Protein AF-0000000072075486 (afdb_homodimer)

pLDDT: mean 97.53, std 2.1, range [82.5, 98.88]

Structure (mmCIF, N/CA/C/O backbone):
data_AF-0000000072075486-model_v1
#
loop_
_entity.id
_entity.type
_entity.pdbx_description
1 polymer 'Proteic killer suppression protein'
#
loop_
_atom_site.group_PDB
_atom_site.id
_atom_site.type_symbol
_atom_site.label_atom_id
_atom_site.label_alt_id
_atom_site.label_comp_id
_atom_site.label_asym_id
_atom_site.label_entity_id
_atom_site.label_seq_id
_atom_site.pdbx_PDB_ins_code
_atom_site.Cartn_x
_atom_site.Cartn_y
_atom_site.Cartn_z
_atom_site.occupancy
_atom_site.B_iso_or_equiv
_atom_site.auth_seq_id
_atom_site.auth_comp_id
_atom_site.auth_asym_id
_atom_site.auth_atom_id
_atom_site.pdbx_PDB_model_num
ATOM 1 N N . MET A 1 1 ? 9.867 3.541 1.133 1 95.88 1 MET A N 1
ATOM 2 C CA . MET A 1 1 ? 8.664 3.406 0.318 1 95.88 1 MET A CA 1
ATOM 3 C C . MET A 1 1 ? 7.43 3.232 1.195 1 95.88 1 MET A C 1
ATOM 5 O O . MET A 1 1 ? 7.539 2.83 2.355 1 95.88 1 MET A O 1
ATOM 9 N N . ILE A 1 2 ? 6.328 3.715 0.693 1 98.06 2 ILE A N 1
ATOM 10 C CA . ILE A 1 2 ? 5.07 3.477 1.391 1 98.06 2 ILE A CA 1
ATOM 11 C C . ILE A 1 2 ? 4.574 2.061 1.096 1 98.06 2 ILE A C 1
ATOM 13 O O . ILE A 1 2 ? 4.34 1.708 -0.062 1 98.06 2 ILE A O 1
ATOM 17 N N . MET A 1 3 ? 4.355 1.342 2.176 1 97.88 3 MET A N 1
ATOM 18 C CA . MET A 1 3 ? 4.07 -0.076 1.975 1 97.88 3 MET A CA 1
ATOM 19 C C . MET A 1 3 ? 2.613 -0.39 2.305 1 97.88 3 MET A C 1
ATOM 21 O O . MET A 1 3 ? 2.098 -1.441 1.922 1 97.88 3 MET A O 1
ATOM 25 N N . SER A 1 4 ? 1.961 0.504 3.066 1 98.5 4 SER A N 1
ATOM 26 C CA . SER A 1 4 ? 0.562 0.241 3.389 1 98.5 4 SER A CA 1
ATOM 27 C C . SER A 1 4 ? -0.176 1.529 3.74 1 98.5 4 SER A C 1
ATOM 29 O O . SER A 1 4 ? 0.437 2.5 4.184 1 98.5 4 SER A O 1
ATOM 31 N N . PHE A 1 5 ? -1.486 1.439 3.484 1 98.56 5 PHE A N 1
ATOM 32 C CA . PHE A 1 5 ? -2.367 2.572 3.748 1 98.56 5 PHE A CA 1
ATOM 33 C C . PHE A 1 5 ? -3.498 2.172 4.688 1 98.56 5 PHE A C 1
ATOM 35 O O . PHE A 1 5 ? -4.035 1.065 4.586 1 98.56 5 PHE A O 1
ATOM 42 N N . ARG A 1 6 ? -3.771 3.057 5.559 1 97.94 6 ARG A N 1
ATOM 43 C CA . ARG A 1 6 ? -5.012 2.957 6.324 1 97.94 6 ARG A CA 1
ATOM 44 C C . ARG A 1 6 ? -6.125 3.768 5.668 1 97.94 6 ARG A C 1
ATOM 46 O O . ARG A 1 6 ? -7.281 3.35 5.66 1 97.94 6 ARG A O 1
ATOM 53 N N . HIS A 1 7 ? -5.809 4.891 5.117 1 98.25 7 HIS A N 1
ATOM 54 C CA . HIS A 1 7 ? -6.762 5.816 4.523 1 98.25 7 HIS A CA 1
ATOM 55 C C . HIS A 1 7 ? -6.91 5.574 3.027 1 98.25 7 HIS A C 1
ATOM 57 O O . HIS A 1 7 ? -5.996 5.859 2.254 1 98.25 7 HIS A O 1
ATOM 63 N N . LYS A 1 8 ? -8.109 5.188 2.582 1 96.62 8 LYS A N 1
ATOM 64 C CA . LYS A 1 8 ? -8.352 4.785 1.199 1 96.62 8 LYS A CA 1
ATOM 65 C C . LYS A 1 8 ? -8.195 5.969 0.248 1 96.62 8 LYS A C 1
ATOM 67 O O . LYS A 1 8 ? -7.645 5.82 -0.847 1 96.62 8 LYS A O 1
ATOM 72 N N . GLY A 1 9 ? -8.688 7.09 0.65 1 97.12 9 GLY A N 1
ATOM 73 C CA . GLY A 1 9 ? -8.547 8.273 -0.182 1 97.12 9 GLY A CA 1
ATOM 74 C C . GLY A 1 9 ? -7.098 8.648 -0.445 1 97.12 9 GLY A C 1
ATOM 75 O O . GLY A 1 9 ? -6.75 9.055 -1.555 1 97.12 9 GLY A O 1
ATOM 76 N N . LEU A 1 10 ? -6.305 8.477 0.523 1 98.06 10 LEU A N 1
ATOM 77 C CA . LEU A 1 10 ? -4.883 8.773 0.394 1 98.06 10 LEU A CA 1
ATOM 78 C C . LEU A 1 10 ? -4.211 7.793 -0.562 1 98.06 10 LEU A C 1
ATOM 80 O O . LEU A 1 10 ? -3.379 8.188 -1.381 1 98.06 10 LEU A O 1
ATOM 84 N N . ARG A 1 11 ? -4.566 6.594 -0.422 1 97 11 ARG A N 1
ATOM 85 C CA . ARG A 1 11 ? -4.066 5.566 -1.33 1 97 11 ARG A CA 1
ATOM 86 C C . ARG A 1 11 ? -4.395 5.906 -2.779 1 97 11 ARG A C 1
ATOM 88 O O . ARG A 1 11 ? -3.521 5.863 -3.646 1 97 11 ARG A O 1
ATOM 95 N N . ASN A 1 12 ? -5.656 6.262 -3.047 1 96.88 12 ASN A N 1
ATOM 96 C CA . ASN A 1 12 ? -6.094 6.574 -4.406 1 96.88 12 ASN A CA 1
ATOM 97 C C . ASN A 1 12 ? -5.367 7.797 -4.961 1 96.88 12 ASN A C 1
ATOM 99 O O . ASN A 1 12 ? -5.039 7.84 -6.148 1 96.88 12 ASN A O 1
ATOM 103 N N . LEU A 1 13 ? -5.156 8.703 -4.125 1 97.94 13 LEU A N 1
ATOM 104 C CA . LEU A 1 13 ? -4.406 9.875 -4.547 1 97.94 13 LEU A CA 1
ATOM 105 C C . LEU A 1 13 ? -2.986 9.5 -4.953 1 97.94 13 LEU A C 1
ATOM 107 O O . LEU A 1 13 ? -2.512 9.906 -6.016 1 97.94 13 LEU A O 1
ATOM 111 N N . PHE A 1 14 ? -2.389 8.719 -4.117 1 96.12 14 PHE A N 1
ATOM 112 C CA . PHE A 1 14 ? -0.986 8.375 -4.316 1 96.12 14 PHE A CA 1
ATOM 113 C C . PHE A 1 14 ? -0.811 7.512 -5.559 1 96.12 14 PHE A C 1
ATOM 115 O O . PHE A 1 14 ? 0.07 7.77 -6.383 1 96.12 14 PHE A O 1
ATOM 122 N N . PHE A 1 15 ? -1.719 6.559 -5.785 1 91.88 15 PHE A N 1
ATOM 123 C CA . PHE A 1 15 ? -1.523 5.566 -6.832 1 91.88 15 PHE A CA 1
ATOM 124 C C . PHE A 1 15 ? -2.17 6.02 -8.133 1 91.88 15 PHE A C 1
ATOM 126 O O . PHE A 1 15 ? -1.625 5.789 -9.219 1 91.88 15 PHE A O 1
ATOM 133 N N . PHE A 1 16 ? -3.268 6.777 -7.988 1 92.69 16 PHE A N 1
ATOM 134 C CA . PHE A 1 16 ? -4.055 6.988 -9.195 1 92.69 16 PHE A CA 1
ATOM 135 C C . PHE A 1 16 ? -4.305 8.477 -9.422 1 92.69 16 PHE A C 1
ATOM 137 O O . PHE A 1 16 ? -4.988 8.852 -10.375 1 92.69 16 PHE A O 1
ATOM 144 N N . ASP A 1 17 ? -3.828 9.32 -8.531 1 95.88 17 ASP A N 1
ATOM 145 C CA . ASP A 1 17 ? -4.023 10.766 -8.586 1 95.88 17 ASP A CA 1
ATOM 146 C C . ASP A 1 17 ? -5.508 11.117 -8.539 1 95.88 17 ASP A C 1
ATOM 148 O O . ASP A 1 17 ? -5.941 12.078 -9.18 1 95.88 17 ASP A O 1
ATOM 152 N N . GLU A 1 18 ? -6.184 10.266 -7.914 1 96.94 18 GLU A N 1
ATOM 153 C CA . GLU A 1 18 ? -7.598 10.539 -7.676 1 96.94 18 GLU A CA 1
ATOM 154 C C . GLU A 1 18 ? -7.801 11.305 -6.371 1 96.94 18 GLU A C 1
ATOM 156 O O . GLU A 1 18 ? -7.301 10.898 -5.324 1 96.94 18 GLU A O 1
ATOM 161 N N . THR A 1 19 ? -8.617 12.336 -6.379 1 97.5 19 THR A N 1
ATOM 162 C CA . THR A 1 19 ? -8.625 13.266 -5.25 1 97.5 19 THR A CA 1
ATOM 163 C C . THR A 1 19 ? -9.859 13.039 -4.375 1 97.5 19 THR A C 1
ATOM 165 O O . THR A 1 19 ? -10.016 13.695 -3.346 1 97.5 19 THR A O 1
ATOM 168 N N . ALA A 1 20 ? -10.609 12.062 -4.828 1 95.06 20 ALA A N 1
ATOM 169 C CA . ALA A 1 20 ? -11.789 11.773 -4.016 1 95.06 20 ALA A CA 1
ATOM 170 C C . ALA A 1 20 ? -11.391 11.266 -2.633 1 95.06 20 ALA A C 1
ATOM 172 O O . ALA A 1 20 ? -10.469 10.453 -2.502 1 95.06 20 ALA A O 1
ATOM 173 N N . GLY A 1 21 ? -11.875 11.797 -1.536 1 96.81 21 GLY A N 1
ATOM 174 C CA . GLY A 1 21 ? -11.656 11.305 -0.186 1 96.81 21 GLY A CA 1
ATOM 175 C C . GLY A 1 21 ? -10.711 12.18 0.617 1 96.81 21 GLY A C 1
ATOM 176 O O . GLY A 1 21 ? -10.508 11.953 1.812 1 96.81 21 GLY A O 1
ATOM 177 N N . VAL A 1 22 ? -10.07 13.047 -0.094 1 98.06 22 VAL A N 1
ATOM 178 C CA . VAL A 1 22 ? -9.227 14 0.615 1 98.06 22 VAL A CA 1
ATOM 179 C C . VAL A 1 22 ? -9.75 15.422 0.396 1 98.06 22 VAL A C 1
ATOM 181 O O . VAL A 1 22 ? -10.5 15.672 -0.554 1 98.06 22 VAL A O 1
ATOM 184 N N . LEU A 1 23 ? -9.367 16.266 1.312 1 97.81 23 LEU A N 1
ATOM 185 C CA . LEU A 1 23 ? -9.797 17.641 1.154 1 97.81 23 LEU A CA 1
ATOM 186 C C . LEU A 1 23 ? -9.109 18.297 -0.045 1 97.81 23 LEU A C 1
ATOM 188 O O . LEU A 1 23 ? -7.887 18.234 -0.175 1 97.81 23 LEU A O 1
ATOM 192 N N . PRO A 1 24 ? -9.969 18.906 -0.918 1 97.94 24 PRO A N 1
ATOM 193 C CA . PRO A 1 24 ? -9.406 19.5 -2.139 1 97.94 24 PRO A CA 1
ATOM 194 C C . PRO A 1 24 ? -8.273 20.484 -1.853 1 97.94 24 PRO A C 1
ATOM 196 O O . PRO A 1 24 ? -7.277 20.5 -2.582 1 97.94 24 PRO A O 1
ATOM 199 N N . SER A 1 25 ? -8.406 21.188 -0.819 1 98.25 25 SER A N 1
ATOM 200 C CA . SER A 1 25 ? -7.418 22.219 -0.495 1 98.25 25 SER A CA 1
ATOM 201 C C . SER A 1 25 ? -6.102 21.578 -0.048 1 98.25 25 SER A C 1
ATOM 203 O O . SER A 1 25 ? -5.074 22.266 0.017 1 98.25 25 SER A O 1
ATOM 205 N N . HIS A 1 26 ? -6.133 20.297 0.226 1 98.62 26 HIS A N 1
ATOM 206 C CA . HIS A 1 26 ? -4.941 19.641 0.735 1 98.62 26 HIS A CA 1
ATOM 207 C C . HIS A 1 26 ? -4.211 18.891 -0.375 1 98.62 26 HIS A C 1
ATOM 209 O O . HIS A 1 26 ? -3.082 18.438 -0.184 1 98.62 26 HIS A O 1
ATOM 215 N N . VAL A 1 27 ? -4.762 18.766 -1.527 1 98.56 27 VAL A N 1
ATOM 216 C CA . VAL A 1 27 ? -4.324 17.828 -2.557 1 98.56 27 VAL A CA 1
ATOM 217 C C . VAL A 1 27 ? -2.867 18.094 -2.92 1 98.56 27 VAL A C 1
ATOM 219 O O . VAL A 1 27 ? -2.037 17.188 -2.91 1 98.56 27 VAL A O 1
ATOM 222 N N . LYS A 1 28 ? -2.559 19.344 -3.223 1 98.25 28 LYS A N 1
ATOM 223 C CA . LYS A 1 28 ? -1.2 19.688 -3.631 1 98.25 28 LYS A CA 1
ATOM 224 C C . LYS A 1 28 ? -0.193 19.344 -2.535 1 98.25 28 LYS A C 1
ATOM 226 O O . LYS A 1 28 ? 0.853 18.75 -2.809 1 98.25 28 LYS A O 1
ATOM 231 N N . ARG A 1 29 ? -0.512 19.703 -1.362 1 98.44 29 ARG A N 1
ATOM 232 C CA . ARG A 1 29 ? 0.38 19.453 -0.234 1 98.44 29 ARG A CA 1
ATOM 233 C C . ARG A 1 29 ? 0.5 17.969 0.056 1 98.44 29 ARG A C 1
ATOM 235 O O . ARG A 1 29 ? 1.586 17.469 0.366 1 98.44 29 ARG A O 1
ATOM 242 N N . LEU A 1 30 ? -0.569 17.266 -0.047 1 98.69 30 LEU A N 1
ATOM 243 C CA . LEU A 1 30 ? -0.552 15.828 0.169 1 98.69 30 LEU A CA 1
ATOM 244 C C . LEU A 1 30 ? 0.317 15.133 -0.872 1 98.69 30 LEU A C 1
ATOM 246 O O . LEU A 1 30 ? 1.095 14.234 -0.538 1 98.69 30 LEU A O 1
ATOM 250 N N . ARG A 1 31 ? 0.19 15.562 -2.076 1 98.31 31 ARG A N 1
ATOM 251 C CA . ARG A 1 31 ? 1.012 14.977 -3.129 1 98.31 31 ARG A CA 1
ATOM 252 C C . ARG A 1 31 ? 2.496 15.141 -2.824 1 98.31 31 ARG A C 1
ATOM 254 O O . ARG A 1 31 ? 3.275 14.195 -2.961 1 98.31 31 ARG A O 1
ATOM 261 N N . ASN A 1 32 ? 2.826 16.312 -2.424 1 98.12 32 ASN A N 1
ATOM 262 C CA . ASN A 1 32 ? 4.219 16.609 -2.094 1 98.12 32 ASN A CA 1
ATOM 263 C C . ASN A 1 32 ? 4.703 15.758 -0.923 1 98.12 32 ASN A C 1
ATOM 265 O O . ASN A 1 32 ? 5.77 15.141 -0.997 1 98.12 32 ASN A O 1
ATOM 269 N N . ARG A 1 33 ? 3.936 15.711 0.077 1 98.44 33 ARG A N 1
ATOM 270 C CA . ARG A 1 33 ? 4.332 14.977 1.274 1 98.44 33 ARG A CA 1
ATOM 271 C C . ARG A 1 33 ? 4.414 13.477 0.998 1 98.44 33 ARG A C 1
ATOM 273 O O . ARG A 1 33 ? 5.293 12.797 1.523 1 98.44 33 ARG A O 1
ATOM 280 N N . LEU A 1 34 ? 3.51 13.008 0.221 1 98.44 34 LEU A N 1
ATOM 281 C CA . LEU A 1 34 ? 3.535 11.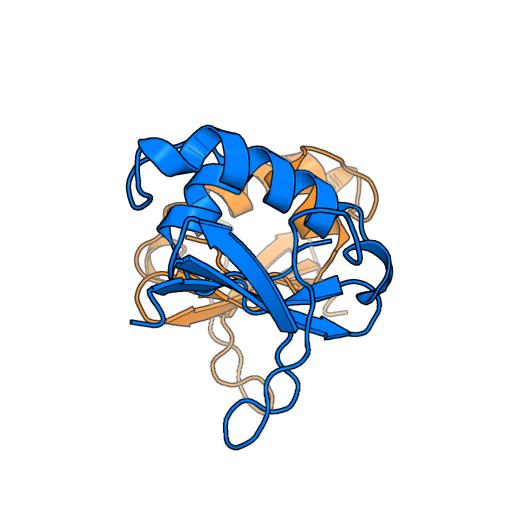594 -0.133 1 98.44 34 LEU A CA 1
ATOM 282 C C . LEU A 1 34 ? 4.793 11.258 -0.93 1 98.44 34 LEU A C 1
ATOM 284 O O . LEU A 1 34 ? 5.395 10.203 -0.728 1 98.44 34 LEU A O 1
ATOM 288 N N . THR A 1 35 ? 5.18 12.164 -1.808 1 97.81 35 THR A N 1
ATOM 289 C CA . THR A 1 35 ? 6.387 11.969 -2.607 1 97.81 35 THR A CA 1
ATOM 290 C C . THR A 1 35 ? 7.625 11.938 -1.719 1 97.81 35 THR A C 1
ATOM 292 O O . THR A 1 35 ? 8.477 11.055 -1.859 1 97.81 35 THR A O 1
ATOM 295 N N . VAL A 1 36 ? 7.73 12.859 -0.806 1 98.31 36 VAL A N 1
ATOM 296 C CA . VAL A 1 36 ? 8.859 12.93 0.113 1 98.31 36 VAL A CA 1
ATOM 297 C C . VAL A 1 36 ? 8.883 11.688 1.005 1 98.31 36 VAL A C 1
ATOM 299 O O . VAL A 1 36 ? 9.93 11.062 1.178 1 98.31 36 VAL A O 1
ATOM 302 N N . LEU A 1 37 ? 7.742 11.352 1.536 1 98.56 37 LEU A N 1
ATOM 303 C CA . LEU A 1 37 ? 7.629 10.195 2.412 1 98.56 37 LEU A CA 1
ATOM 304 C C . LEU A 1 37 ? 8.062 8.922 1.689 1 98.56 37 LEU A C 1
ATOM 306 O O . LEU A 1 37 ? 8.773 8.086 2.258 1 98.56 37 LEU A O 1
ATOM 310 N N . ASP A 1 38 ? 7.66 8.805 0.479 1 97.94 38 ASP A N 1
ATOM 311 C CA . ASP A 1 38 ? 7.953 7.59 -0.27 1 97.94 38 ASP A CA 1
ATOM 312 C C . ASP A 1 38 ? 9.445 7.477 -0.576 1 97.94 38 ASP A C 1
ATOM 314 O O . ASP A 1 38 ? 9.969 6.375 -0.767 1 97.94 38 ASP A O 1
ATOM 318 N N . SER A 1 39 ? 10.109 8.594 -0.603 1 97.25 39 SER A N 1
ATOM 319 C CA . SER A 1 39 ? 11.539 8.609 -0.912 1 97.25 39 SER A CA 1
ATOM 320 C C . SER A 1 39 ? 12.375 8.492 0.355 1 97.25 39 SER A C 1
ATOM 322 O O . SER A 1 39 ? 13.586 8.242 0.286 1 97.25 39 SER A O 1
ATOM 324 N N . ALA A 1 40 ? 11.812 8.641 1.503 1 98.12 40 ALA A N 1
ATOM 325 C CA . ALA A 1 40 ? 12.539 8.641 2.77 1 98.12 40 ALA A CA 1
ATOM 326 C C . ALA A 1 40 ? 13.078 7.25 3.09 1 98.12 40 ALA A C 1
ATOM 328 O O . ALA A 1 40 ? 12.43 6.242 2.812 1 98.12 40 ALA A O 1
ATOM 329 N N . THR A 1 41 ? 14.242 7.234 3.719 1 97.56 41 THR A N 1
ATOM 330 C CA . THR A 1 41 ? 14.852 5.973 4.121 1 97.56 41 THR A CA 1
ATOM 331 C C . THR A 1 41 ? 14.875 5.848 5.645 1 97.56 41 THR A C 1
ATOM 333 O O . THR A 1 41 ? 15.141 4.766 6.18 1 97.56 41 THR A O 1
ATOM 336 N N . LYS A 1 42 ? 14.672 6.977 6.246 1 97.94 42 LYS A N 1
ATOM 337 C CA . LYS A 1 42 ? 14.508 7.09 7.695 1 97.94 42 LYS A CA 1
ATOM 338 C C . LYS A 1 42 ? 13.531 8.211 8.055 1 97.94 42 LYS A C 1
ATOM 340 O O . LYS A 1 42 ? 13.32 9.125 7.258 1 97.94 42 LYS A O 1
ATOM 345 N N . ALA A 1 43 ? 12.945 8.117 9.227 1 97.31 43 ALA A N 1
ATOM 346 C CA . ALA A 1 43 ? 11.945 9.094 9.633 1 97.31 43 ALA A CA 1
ATOM 347 C C . ALA A 1 43 ? 12.523 10.508 9.633 1 97.31 43 ALA A C 1
ATOM 349 O O . ALA A 1 43 ? 11.836 11.461 9.266 1 97.31 43 ALA A O 1
ATOM 350 N N . SER A 1 44 ? 13.758 10.617 10.086 1 97.75 44 SER A N 1
ATOM 351 C CA . SER A 1 44 ? 14.383 11.93 10.227 1 97.75 44 SER A CA 1
ATOM 352 C C . SER A 1 44 ? 14.5 12.633 8.875 1 97.75 44 SER A C 1
ATOM 354 O O . SER A 1 44 ? 14.75 13.844 8.82 1 97.75 44 SER A O 1
ATOM 356 N N . ASP A 1 45 ? 14.367 11.922 7.742 1 98.31 45 ASP A N 1
ATOM 357 C CA . ASP A 1 45 ? 14.375 12.523 6.414 1 98.31 45 ASP A CA 1
ATOM 358 C C . ASP A 1 45 ? 13.188 13.469 6.234 1 98.31 45 ASP A C 1
ATOM 360 O O . ASP A 1 45 ? 13.203 14.32 5.344 1 98.31 45 ASP A O 1
ATOM 364 N N . LEU A 1 46 ? 12.258 13.344 7.109 1 98.56 46 LEU A N 1
ATOM 365 C CA . LEU A 1 46 ? 11.039 14.141 7.012 1 98.56 46 LEU A CA 1
ATOM 366 C C . LEU A 1 46 ? 11.102 15.336 7.949 1 98.56 46 LEU A C 1
ATOM 368 O O . LEU A 1 46 ? 10.117 16.078 8.086 1 98.56 46 LEU A O 1
ATOM 372 N N . ASN A 1 47 ? 12.242 15.391 8.656 1 98.44 47 ASN A N 1
ATOM 373 C CA . ASN A 1 47 ? 12.414 16.578 9.492 1 98.44 47 ASN A CA 1
ATOM 374 C C . ASN A 1 47 ? 12.688 17.812 8.648 1 98.44 47 ASN A C 1
ATOM 376 O O . ASN A 1 47 ? 13.781 18.391 8.711 1 98.44 47 ASN A O 1
ATOM 380 N N . LEU A 1 48 ? 11.688 18.312 7.969 1 98.31 48 LEU A N 1
ATOM 381 C CA . LEU A 1 48 ? 11.734 19.422 7.023 1 98.31 48 LEU A CA 1
ATOM 382 C C . LEU A 1 48 ? 10.883 20.578 7.512 1 98.31 48 LEU A C 1
ATOM 384 O O . LEU A 1 48 ? 9.938 20.391 8.281 1 98.31 48 LEU A O 1
ATOM 388 N N . PRO A 1 49 ? 11.25 21.734 7.051 1 98 49 PRO A N 1
ATOM 389 C CA . PRO A 1 49 ? 10.438 22.875 7.445 1 98 49 PRO A CA 1
ATOM 390 C C . PRO A 1 49 ? 8.961 22.703 7.105 1 98 49 PRO A C 1
ATOM 392 O O . PRO A 1 49 ? 8.625 22.328 5.98 1 98 49 PRO A O 1
ATOM 395 N N . GLY A 1 50 ? 8.156 22.953 8.102 1 97.81 50 GLY A N 1
ATOM 396 C CA . GLY A 1 50 ? 6.723 22.891 7.871 1 97.81 50 GLY A CA 1
ATOM 397 C C . GLY A 1 50 ? 6.133 21.516 8.102 1 97.81 50 GLY A C 1
ATOM 398 O O . GLY A 1 50 ? 4.918 21.375 8.25 1 97.81 50 GLY A O 1
ATOM 399 N N . TYR A 1 51 ? 6.941 20.578 8.227 1 98.56 51 TYR A N 1
ATOM 400 C CA . TYR A 1 51 ? 6.445 19.219 8.367 1 98.56 51 TYR A CA 1
ATOM 401 C C . TYR A 1 51 ? 6.105 18.906 9.82 1 98.56 51 TYR A C 1
ATOM 403 O O . TYR A 1 51 ? 5.23 18.078 10.094 1 98.56 51 TYR A O 1
ATOM 411 N N . ARG A 1 52 ? 6.82 19.547 10.719 1 98.44 52 ARG A N 1
ATOM 412 C CA . ARG A 1 52 ? 6.637 19.375 12.156 1 98.44 52 ARG A CA 1
ATOM 413 C C . ARG A 1 52 ? 6.621 17.891 12.531 1 98.44 52 ARG A C 1
ATOM 415 O O . ARG A 1 52 ? 5.703 17.422 13.203 1 98.44 52 ARG A O 1
ATOM 422 N N . LEU A 1 53 ? 7.66 17.203 12.148 1 98.62 53 LEU A N 1
ATOM 423 C CA . LEU A 1 53 ? 7.797 15.766 12.414 1 98.62 53 LEU A CA 1
ATOM 424 C C . LEU A 1 53 ? 7.883 15.492 13.906 1 98.62 53 LEU A C 1
ATOM 426 O O . LEU A 1 53 ? 8.664 16.141 14.617 1 98.62 53 LEU A O 1
ATOM 430 N N . HIS A 1 54 ? 7.137 14.531 14.375 1 98.5 54 HIS A N 1
ATOM 431 C CA . HIS A 1 54 ? 7.297 14.078 15.75 1 98.5 54 HIS A CA 1
ATOM 432 C C . HIS A 1 54 ? 6.703 12.688 15.945 1 98.5 54 HIS A C 1
ATOM 434 O O . HIS A 1 54 ? 5.816 12.273 15.195 1 98.5 54 HIS A O 1
ATOM 440 N N . ALA A 1 55 ? 7.23 12.016 16.953 1 98.31 55 ALA A N 1
ATOM 441 C CA . ALA A 1 55 ? 6.664 10.727 17.344 1 98.31 55 ALA A CA 1
ATOM 442 C C . ALA A 1 55 ? 5.477 10.914 18.281 1 98.31 55 ALA A C 1
ATOM 444 O O . ALA A 1 55 ? 5.516 11.75 19.188 1 98.31 55 ALA A O 1
ATOM 445 N N . LEU A 1 56 ? 4.473 10.133 18 1 98 56 LEU A N 1
ATOM 446 C CA . LEU A 1 56 ? 3.334 10.172 18.906 1 98 56 LEU A CA 1
ATOM 447 C C . LEU A 1 56 ? 3.621 9.375 20.172 1 98 56 LEU A C 1
ATOM 449 O O . LEU A 1 56 ? 4.602 8.633 20.234 1 98 56 LEU A O 1
ATOM 453 N N . THR A 1 57 ? 2.838 9.688 21.172 1 97.31 57 THR A N 1
ATOM 454 C CA . THR A 1 57 ? 3.084 9.078 22.469 1 97.31 57 THR A CA 1
ATOM 455 C C . THR A 1 57 ? 1.828 8.383 22.984 1 97.31 57 THR A C 1
ATOM 457 O O . THR A 1 57 ? 0.803 8.352 22.297 1 97.31 57 THR A O 1
ATOM 460 N N . GLY A 1 58 ? 1.965 7.707 24.094 1 97.44 58 GLY A N 1
ATOM 461 C CA . GLY A 1 58 ? 0.819 7.039 24.703 1 97.44 58 GLY A CA 1
ATOM 462 C C . GLY A 1 58 ? 0.379 5.809 23.922 1 97.44 58 GLY A C 1
ATOM 463 O O . GLY A 1 58 ? 1.195 4.938 23.625 1 97.44 58 GLY A O 1
ATOM 464 N N . ASP A 1 59 ? -0.924 5.762 23.609 1 96.5 59 ASP A N 1
ATOM 465 C CA . ASP A 1 59 ? -1.51 4.602 22.953 1 96.5 59 ASP A CA 1
ATOM 466 C C . ASP A 1 59 ? -1.031 4.496 21.5 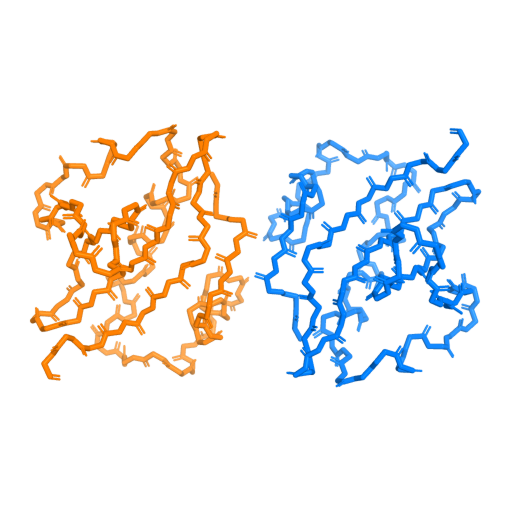1 96.5 59 ASP A C 1
ATOM 468 O O . ASP A 1 59 ? -1.187 3.453 20.875 1 96.5 59 ASP A O 1
ATOM 472 N N . ARG A 1 60 ? -0.438 5.609 21.062 1 97.31 60 ARG A N 1
ATOM 473 C CA . ARG A 1 60 ? -0.002 5.633 19.672 1 97.31 60 ARG A CA 1
ATOM 474 C C . ARG A 1 60 ? 1.52 5.656 19.578 1 97.31 60 ARG A C 1
ATOM 476 O O . ARG A 1 60 ? 2.076 6.062 18.547 1 97.31 60 ARG A O 1
ATOM 483 N N . ALA A 1 61 ? 2.137 5.148 20.578 1 97.38 61 ALA A N 1
ATOM 484 C CA . ALA A 1 61 ? 3.592 5.051 20.531 1 97.38 61 ALA A CA 1
ATOM 485 C C . ALA A 1 61 ? 4.051 4.23 19.328 1 97.38 61 ALA A C 1
ATOM 487 O O . ALA A 1 61 ? 3.457 3.199 19 1 97.38 61 ALA A O 1
ATOM 488 N N . GLY A 1 62 ? 5.094 4.723 18.688 1 97 62 GLY A N 1
ATOM 489 C CA . GLY A 1 62 ? 5.609 4.043 17.516 1 97 62 GLY A CA 1
ATOM 490 C C . GLY A 1 62 ? 5.113 4.637 16.219 1 97 62 GLY A C 1
ATOM 491 O O . GLY A 1 62 ? 5.609 4.293 15.133 1 97 62 GLY A O 1
ATOM 492 N N . VAL A 1 63 ? 4.168 5.586 16.359 1 98.56 63 VAL A N 1
ATOM 493 C CA . VAL A 1 63 ? 3.604 6.242 15.188 1 98.56 63 VAL A CA 1
ATOM 494 C C . VAL A 1 63 ? 4.199 7.641 15.039 1 98.56 63 VAL A C 1
ATOM 496 O O . VAL A 1 63 ? 4.367 8.359 16.031 1 98.56 63 VAL A O 1
ATOM 499 N N . TRP A 1 64 ? 4.574 7.98 13.789 1 98.81 64 TRP A N 1
ATOM 500 C CA . TRP A 1 64 ? 5.078 9.305 13.453 1 98.81 64 TRP A CA 1
ATOM 501 C C . TRP A 1 64 ? 3.975 10.18 12.867 1 98.81 64 TRP A C 1
ATOM 503 O O . TRP A 1 64 ? 2.977 9.672 12.359 1 98.81 64 TRP A O 1
ATOM 513 N N . SER A 1 65 ? 4.23 11.461 13 1 98.75 65 SER A N 1
ATOM 514 C CA . SER A 1 65 ? 3.258 12.422 12.484 1 98.75 65 SER A CA 1
ATOM 515 C C . SER A 1 65 ? 3.949 13.57 11.766 1 98.75 65 SER A C 1
ATOM 517 O O . SER A 1 65 ? 4.98 14.062 12.219 1 98.75 65 SER A O 1
ATOM 519 N N . ILE A 1 66 ? 3.354 13.961 10.633 1 98.75 66 ILE A N 1
ATOM 520 C CA . ILE A 1 66 ? 3.748 15.203 9.977 1 98.75 66 ILE A CA 1
ATOM 521 C C . ILE A 1 66 ? 2.508 16.047 9.672 1 98.75 66 ILE A C 1
ATOM 523 O O . ILE A 1 66 ? 1.426 15.492 9.438 1 98.75 66 ILE A O 1
ATOM 527 N N . THR A 1 67 ? 2.662 17.312 9.656 1 98.62 67 THR A N 1
ATOM 528 C CA . THR A 1 67 ? 1.549 18.234 9.492 1 98.62 67 THR A CA 1
ATOM 529 C C . THR A 1 67 ? 1.178 18.391 8.023 1 98.62 67 THR A C 1
ATOM 531 O O . THR A 1 67 ? 2.057 18.5 7.164 1 98.62 67 THR A O 1
ATOM 534 N N . VAL A 1 68 ? -0.083 18.391 7.727 1 98.44 68 VAL A N 1
ATOM 535 C CA . VAL A 1 68 ? -0.614 18.766 6.422 1 98.44 68 VAL A CA 1
ATOM 536 C C . VAL A 1 68 ? -1.128 20.203 6.469 1 98.44 68 VAL A C 1
ATOM 538 O O . VAL A 1 68 ? -0.6 21.094 5.777 1 98.44 68 VAL A O 1
ATOM 541 N N . SER A 1 69 ? -2.1 20.422 7.285 1 97.56 69 SER A N 1
ATOM 542 C CA . SER A 1 69 ? -2.707 21.734 7.465 1 97.56 69 SER A CA 1
ATOM 543 C C . SER A 1 69 ? -3.553 21.781 8.734 1 97.56 69 SER A C 1
ATOM 545 O O . SER A 1 69 ? -4.336 20.875 9 1 97.56 69 SER A O 1
ATOM 547 N N . GLY A 1 70 ? -3.324 22.922 9.406 1 96.38 70 GLY A N 1
ATOM 548 C CA . GLY A 1 70 ? -4.129 23.047 10.609 1 96.38 70 GLY A CA 1
ATOM 549 C C . GLY A 1 70 ? -4.055 21.812 11.492 1 96.38 70 GLY A C 1
ATOM 550 O O . GLY A 1 70 ? -2.973 21.422 11.93 1 96.38 70 GLY A O 1
ATOM 551 N N . ASN A 1 71 ? -5.266 21.125 11.648 1 97.38 71 ASN A N 1
ATOM 552 C CA . ASN A 1 71 ? -5.328 19.969 12.523 1 97.38 71 ASN A CA 1
ATOM 553 C C . ASN A 1 71 ? -5.051 18.672 11.766 1 97.38 71 ASN A C 1
ATOM 555 O O . ASN A 1 71 ? -5.016 17.594 12.359 1 97.38 71 ASN A O 1
ATOM 559 N N . TRP A 1 72 ? -4.895 18.797 10.523 1 98.56 72 TRP A N 1
ATOM 560 C CA . TRP A 1 72 ? -4.773 17.609 9.695 1 98.56 72 TRP A CA 1
ATOM 561 C C . TRP A 1 72 ? -3.342 17.078 9.703 1 98.56 72 TRP A C 1
ATOM 563 O O . TRP A 1 72 ? -2.387 17.859 9.609 1 98.56 72 TRP A O 1
ATOM 573 N N . ARG A 1 73 ? -3.24 15.68 9.828 1 98.75 73 ARG A N 1
ATOM 574 C CA . ARG A 1 73 ? -1.936 15.031 9.891 1 98.75 73 ARG A CA 1
ATOM 575 C C . ARG A 1 73 ? -1.882 13.82 8.969 1 98.75 73 ARG A C 1
ATOM 577 O O . ARG A 1 73 ? -2.904 13.18 8.719 1 98.75 73 ARG A O 1
ATOM 584 N N . LEU A 1 74 ? -0.697 13.633 8.469 1 98.81 74 LEU A N 1
ATOM 585 C CA . LEU A 1 74 ? -0.324 12.281 8.055 1 98.81 74 LEU A CA 1
ATOM 586 C C . LEU A 1 74 ? 0.333 11.523 9.211 1 98.81 74 LEU A C 1
ATOM 588 O O . LEU A 1 74 ? 1.243 12.039 9.859 1 98.81 74 LEU A O 1
ATOM 592 N N . THR A 1 75 ? -0.125 10.328 9.484 1 98.88 75 THR A N 1
ATOM 593 C CA . THR A 1 75 ? 0.512 9.492 10.492 1 98.88 75 THR A CA 1
ATOM 594 C C . THR A 1 75 ? 0.919 8.148 9.898 1 98.88 75 THR A C 1
ATOM 596 O O . THR A 1 75 ? 0.272 7.648 8.977 1 98.88 75 THR A O 1
ATOM 599 N N . PHE A 1 76 ? 1.953 7.637 10.477 1 98.88 76 PHE A N 1
ATOM 600 C CA . PHE A 1 76 ? 2.488 6.41 9.891 1 98.88 76 PHE A CA 1
ATOM 601 C C . PHE A 1 76 ? 3.465 5.742 10.852 1 98.88 76 PHE A C 1
ATOM 603 O O . PHE A 1 76 ? 3.988 6.387 11.766 1 98.88 76 PHE A O 1
ATOM 610 N N . GLU A 1 77 ? 3.652 4.508 10.633 1 98.75 77 GLU A N 1
ATOM 611 C CA . GLU A 1 77 ? 4.777 3.787 11.227 1 98.75 77 GLU A CA 1
ATOM 612 C C . GLU A 1 77 ? 5.977 3.771 10.281 1 98.75 77 GLU A C 1
ATOM 614 O O . GLU A 1 77 ? 5.812 3.803 9.062 1 98.75 77 GLU A O 1
ATOM 619 N N . PHE A 1 78 ? 7.164 3.775 10.914 1 98.38 78 PHE A N 1
ATOM 620 C CA . PHE A 1 78 ? 8.359 3.773 10.07 1 98.38 78 PHE A CA 1
ATOM 621 C C . PHE A 1 78 ? 9.383 2.768 10.586 1 98.38 78 PHE A C 1
ATOM 623 O O . PHE A 1 78 ? 9.961 2.957 11.656 1 98.38 78 PHE A O 1
ATOM 630 N N . PHE A 1 79 ? 9.586 1.688 9.797 1 97 79 PHE A N 1
ATOM 631 C CA . PHE A 1 79 ? 10.594 0.683 10.117 1 97 79 PHE A CA 1
ATOM 632 C C . PHE A 1 79 ? 11.094 -0.007 8.859 1 97 79 PHE A C 1
ATOM 634 O O . PHE A 1 79 ? 10.43 0.014 7.824 1 97 79 PHE A O 1
ATOM 641 N N . ASN A 1 80 ? 12.352 -0.418 8.891 1 95.62 80 ASN A N 1
ATOM 642 C CA . ASN A 1 80 ? 13.008 -1.102 7.777 1 95.62 80 ASN A CA 1
ATOM 643 C C . ASN A 1 80 ? 13.078 -0.212 6.539 1 95.62 80 ASN A C 1
ATOM 645 O O . ASN A 1 80 ? 12.922 -0.692 5.414 1 95.62 80 ASN A O 1
ATOM 649 N N . GLY A 1 81 ? 13.078 1.132 6.781 1 96.69 81 GLY A N 1
ATOM 650 C CA . GLY A 1 81 ? 13.25 2.076 5.688 1 96.69 81 GLY A CA 1
ATOM 651 C C . GLY A 1 81 ? 11.961 2.35 4.93 1 96.69 81 GLY A C 1
ATOM 652 O O . GLY A 1 81 ? 11.984 2.916 3.836 1 96.69 81 GLY A O 1
ATOM 653 N N . ASP A 1 82 ? 10.859 1.867 5.594 1 98.19 82 ASP A N 1
ATOM 654 C CA . ASP A 1 82 ? 9.586 1.982 4.883 1 98.19 82 ASP A CA 1
ATOM 655 C C . ASP A 1 82 ? 8.508 2.584 5.781 1 98.19 82 ASP A C 1
ATOM 657 O O . ASP A 1 82 ? 8.539 2.406 7 1 98.19 82 ASP A O 1
ATOM 661 N N . ALA A 1 83 ? 7.57 3.225 5.176 1 98.56 83 ALA A N 1
ATOM 662 C CA . ALA A 1 83 ? 6.395 3.74 5.871 1 98.56 83 ALA A CA 1
ATOM 663 C C . ALA A 1 83 ? 5.234 2.754 5.789 1 98.56 83 ALA A C 1
ATOM 665 O O . ALA A 1 83 ? 5.004 2.141 4.746 1 98.56 83 ALA A O 1
ATOM 666 N N . HIS A 1 84 ? 4.566 2.627 6.883 1 98.62 84 HIS A N 1
ATOM 667 C CA . HIS A 1 84 ? 3.451 1.69 6.973 1 98.62 84 HIS A CA 1
ATOM 668 C C . HIS A 1 84 ? 2.23 2.344 7.609 1 98.62 84 HIS A C 1
ATOM 670 O O . HIS A 1 84 ? 2.363 3.314 8.359 1 98.62 84 HIS A O 1
ATOM 676 N N . VAL A 1 85 ? 1.063 1.797 7.316 1 98.5 85 VAL A N 1
ATOM 677 C CA . VAL A 1 85 ? -0.214 2.172 7.914 1 98.5 85 VAL A CA 1
ATOM 678 C C . VAL A 1 85 ? -0.429 3.676 7.773 1 98.5 85 VAL A C 1
ATOM 680 O O . VAL A 1 85 ? -0.779 4.352 8.742 1 98.5 85 VAL A O 1
ATOM 683 N N . LEU A 1 86 ? -0.184 4.164 6.578 1 98.81 86 LEU A N 1
ATOM 684 C CA . LEU A 1 86 ? -0.28 5.598 6.328 1 98.81 86 LEU A CA 1
ATOM 685 C C . LEU A 1 86 ? -1.726 6.074 6.426 1 98.81 86 LEU A C 1
ATOM 687 O O . LEU A 1 86 ? -2.607 5.531 5.754 1 98.81 86 LEU A O 1
ATOM 691 N N . ASN A 1 87 ? -1.883 7.059 7.34 1 98.81 87 ASN A N 1
ATOM 692 C CA . ASN A 1 87 ? -3.211 7.59 7.625 1 98.81 87 ASN A CA 1
ATOM 693 C C . ASN A 1 87 ? -3.27 9.102 7.422 1 98.81 87 ASN A C 1
ATOM 695 O O . ASN A 1 87 ? -2.238 9.773 7.461 1 98.81 87 ASN A O 1
ATOM 699 N N . TYR A 1 88 ? -4.383 9.531 7.082 1 98.75 88 TYR A N 1
ATOM 700 C CA . TYR A 1 88 ? -4.762 10.93 6.93 1 98.75 88 TYR A CA 1
ATOM 701 C C . TYR A 1 88 ? -5.934 11.281 7.84 1 98.75 88 TYR A C 1
ATOM 703 O O . TYR A 1 88 ? -7.043 10.781 7.652 1 98.75 88 TYR A O 1
ATOM 711 N N . GLU A 1 89 ? -5.617 12.18 8.852 1 98.19 89 GLU A N 1
ATOM 712 C CA . GLU A 1 89 ? -6.629 12.328 9.891 1 98.19 89 GLU A CA 1
ATOM 713 C C . GLU A 1 89 ? -6.66 13.75 10.438 1 98.19 89 GLU A C 1
ATOM 715 O O . GLU A 1 89 ? -5.656 14.461 10.375 1 98.19 89 GLU A O 1
ATOM 720 N N . ASP A 1 90 ? -7.828 14.086 10.961 1 96.31 90 ASP A N 1
ATOM 721 C CA . ASP A 1 90 ? -8.047 15.352 11.648 1 96.31 90 ASP A CA 1
ATOM 722 C C . ASP A 1 90 ? -7.93 15.18 13.164 1 96.31 90 ASP A C 1
ATOM 724 O O . ASP A 1 90 ? -8.742 14.484 13.781 1 96.31 90 ASP A O 1
ATOM 728 N N . TYR A 1 91 ? -6.906 15.781 13.883 1 90.25 91 TYR A N 1
ATOM 729 C CA . TYR A 1 91 ? -6.66 15.641 15.312 1 90.25 91 TYR A CA 1
ATOM 730 C C . TYR A 1 91 ? -7.734 16.344 16.125 1 90.25 91 TYR A C 1
ATOM 732 O O . TYR A 1 91 ? -7.859 16.125 17.328 1 90.25 91 TYR A O 1
ATOM 740 N N . HIS A 1 92 ? -8.266 17.312 15.539 1 82.88 92 HIS A N 1
ATOM 741 C CA . HIS A 1 92 ? -9.25 18.047 16.328 1 82.88 92 HIS A CA 1
ATOM 742 C C . HIS A 1 92 ? -10.664 17.75 15.867 1 82.88 92 HIS A C 1
ATOM 7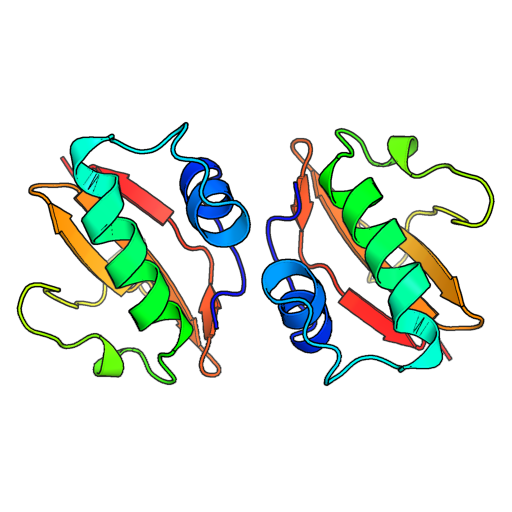44 O O . HIS A 1 92 ? -10.883 17.406 14.703 1 82.88 92 HIS A O 1
ATOM 750 N N . MET B 1 1 ? -9.562 -2.91 -3.143 1 95.94 1 MET B N 1
ATOM 751 C CA . MET B 1 1 ? -8.305 -2.227 -3.422 1 95.94 1 MET B CA 1
ATOM 752 C C . MET B 1 1 ? -7.148 -2.873 -2.66 1 95.94 1 MET B C 1
ATOM 754 O O . MET B 1 1 ? -7.367 -3.549 -1.653 1 95.94 1 MET B O 1
ATOM 758 N N . ILE B 1 2 ? -5.992 -2.812 -3.254 1 98.12 2 ILE B N 1
ATOM 759 C CA . ILE B 1 2 ? -4.809 -3.279 -2.545 1 98.12 2 ILE B CA 1
ATOM 760 C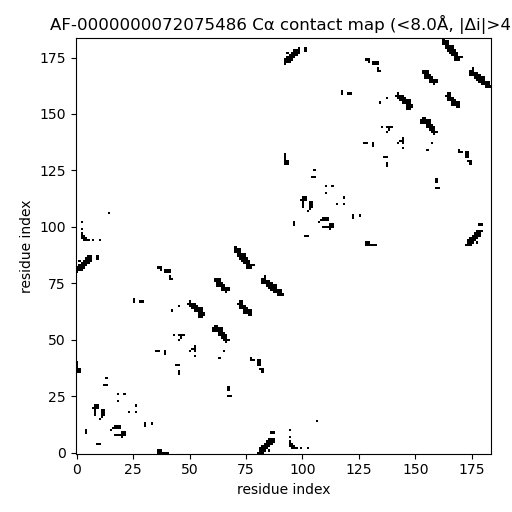 C . ILE B 1 2 ? -4.352 -2.217 -1.547 1 98.12 2 ILE B C 1
ATOM 762 O O . ILE B 1 2 ? -4.039 -1.089 -1.932 1 98.12 2 ILE B O 1
ATOM 766 N N . MET B 1 3 ? -4.254 -2.652 -0.319 1 97.94 3 MET B N 1
ATOM 767 C CA . MET B 1 3 ? -4.012 -1.656 0.72 1 97.94 3 MET B CA 1
ATOM 768 C C . MET B 1 3 ? -2.605 -1.801 1.293 1 97.94 3 MET B C 1
ATOM 770 O O . MET B 1 3 ? -2.102 -0.888 1.949 1 97.94 3 MET B O 1
ATOM 774 N N . SER B 1 4 ? -1.982 -2.98 1.103 1 98.5 4 SER B N 1
ATOM 775 C CA . SER B 1 4 ? -0.629 -3.143 1.624 1 98.5 4 SER B CA 1
ATOM 776 C C . SER B 1 4 ? 0.129 -4.227 0.867 1 98.5 4 SER B C 1
ATOM 778 O O . SER B 1 4 ? -0.48 -5.141 0.304 1 98.5 4 SER B O 1
ATOM 780 N N . PHE B 1 5 ? 1.457 -4.035 0.91 1 98.56 5 PHE B N 1
ATOM 781 C CA . PHE B 1 5 ? 2.359 -4.961 0.235 1 98.56 5 PHE B CA 1
ATOM 782 C C . PHE B 1 5 ? 3.387 -5.523 1.21 1 98.56 5 PHE B C 1
ATOM 784 O O . PHE B 1 5 ? 3.879 -4.809 2.082 1 98.56 5 PHE B O 1
ATOM 791 N N . ARG B 1 6 ? 3.623 -6.762 1.039 1 97.94 6 ARG B N 1
ATOM 792 C CA . ARG B 1 6 ? 4.789 -7.371 1.676 1 97.94 6 ARG B CA 1
ATOM 793 C C . ARG B 1 6 ? 5.984 -7.383 0.73 1 97.94 6 ARG B C 1
ATOM 795 O O . ARG B 1 6 ? 7.121 -7.18 1.158 1 97.94 6 ARG B O 1
ATOM 802 N N . HIS B 1 7 ? 5.762 -7.594 -0.52 1 98.25 7 HIS B N 1
ATOM 803 C CA . HIS B 1 7 ? 6.801 -7.719 -1.535 1 98.25 7 HIS B CA 1
ATOM 804 C C . HIS B 1 7 ? 7.07 -6.379 -2.217 1 98.25 7 HIS B C 1
ATOM 806 O O . HIS B 1 7 ? 6.238 -5.895 -2.988 1 98.25 7 HIS B O 1
ATOM 812 N N . LYS B 1 8 ? 8.281 -5.844 -2.068 1 96.62 8 LYS B N 1
ATOM 813 C CA . LYS B 1 8 ? 8.633 -4.508 -2.545 1 96.62 8 LYS B CA 1
ATOM 814 C C . LYS B 1 8 ? 8.609 -4.445 -4.07 1 96.62 8 LYS B C 1
ATOM 816 O O . LYS B 1 8 ? 8.156 -3.455 -4.648 1 96.62 8 LYS B O 1
ATOM 821 N N . GLY B 1 9 ? 9.102 -5.465 -4.688 1 97.19 9 GLY B N 1
ATOM 822 C CA . GLY B 1 9 ? 9.086 -5.5 -6.145 1 97.19 9 GLY B CA 1
ATOM 823 C C . GLY B 1 9 ? 7.684 -5.453 -6.723 1 97.19 9 GLY B C 1
ATOM 824 O O . GLY B 1 9 ? 7.445 -4.793 -7.738 1 97.19 9 GLY B O 1
ATOM 825 N N . LEU B 1 10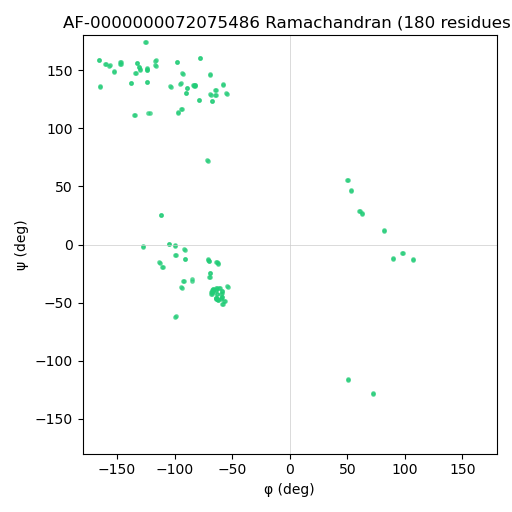 ? 6.805 -6.082 -6.086 1 98.06 10 LEU B N 1
ATOM 826 C CA . LEU B 1 10 ? 5.414 -6.098 -6.523 1 98.06 10 LEU B CA 1
ATOM 827 C C . LEU B 1 10 ? 4.781 -4.719 -6.359 1 98.06 10 LEU B C 1
ATOM 829 O O . LEU B 1 10 ? 4.039 -4.262 -7.234 1 98.06 10 LEU B O 1
ATOM 833 N N . ARG B 1 11 ? 5.066 -4.125 -5.281 1 97.06 11 ARG B N 1
ATOM 834 C CA . ARG B 1 11 ? 4.605 -2.764 -5.039 1 97.06 11 ARG B CA 1
ATOM 835 C C . ARG B 1 11 ? 5.07 -1.821 -6.145 1 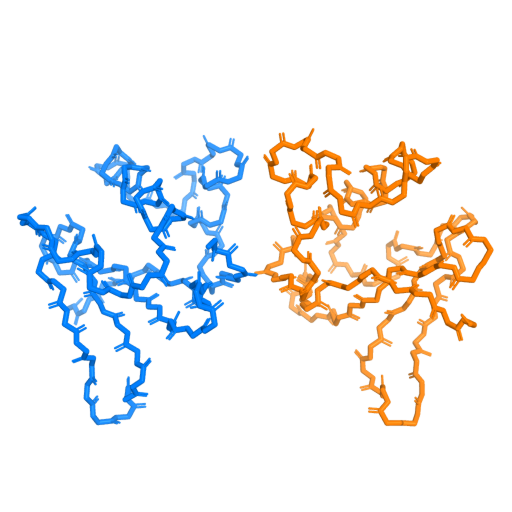97.06 11 ARG B C 1
ATOM 837 O O . ARG B 1 11 ? 4.27 -1.065 -6.699 1 97.06 11 ARG B O 1
ATOM 844 N N . ASN B 1 12 ? 6.363 -1.879 -6.492 1 96.88 12 ASN B N 1
ATOM 845 C CA . ASN B 1 12 ? 6.922 -0.992 -7.508 1 96.88 12 ASN B CA 1
ATOM 846 C C . ASN B 1 12 ? 6.301 -1.244 -8.875 1 96.88 12 ASN B C 1
ATOM 848 O O . ASN B 1 12 ? 6.074 -0.306 -9.641 1 96.88 12 ASN B O 1
ATOM 852 N N . LEU B 1 13 ? 6.062 -2.445 -9.117 1 98 13 LEU B N 1
ATOM 853 C CA . LEU B 1 13 ? 5.398 -2.775 -10.375 1 98 13 LEU B CA 1
ATOM 854 C C . LEU B 1 13 ? 4.004 -2.162 -10.43 1 98 13 LEU B C 1
ATOM 856 O O . LEU B 1 13 ? 3.633 -1.538 -11.422 1 98 13 LEU B O 1
ATOM 860 N N . PHE B 1 14 ? 3.309 -2.336 -9.352 1 96.19 14 PHE B N 1
ATOM 861 C CA . PHE B 1 14 ? 1.915 -1.911 -9.312 1 96.19 14 PHE B CA 1
ATOM 862 C C . PHE B 1 14 ? 1.81 -0.392 -9.367 1 96.19 14 PHE B C 1
ATOM 864 O O . PHE B 1 14 ? 1.016 0.152 -10.141 1 96.19 14 PHE B O 1
ATOM 871 N N . PHE B 1 15 ? 2.686 0.323 -8.656 1 91.94 15 PHE B N 1
ATOM 872 C CA . PHE B 1 15 ? 2.535 1.766 -8.508 1 91.94 15 PHE B CA 1
ATOM 873 C C . PHE B 1 15 ? 3.305 2.508 -9.594 1 91.94 15 PHE B C 1
ATOM 875 O O . PHE B 1 15 ? 2.842 3.533 -10.094 1 91.94 15 PHE B O 1
ATOM 882 N N . PHE B 1 16 ? 4.422 1.877 -10.023 1 92.81 16 PHE B N 1
ATOM 883 C CA . PHE B 1 16 ? 5.316 2.689 -10.836 1 92.81 16 PHE B CA 1
ATOM 884 C C . PHE B 1 16 ? 5.648 1.979 -12.148 1 92.81 16 PHE B C 1
ATOM 886 O O . PHE B 1 16 ? 6.422 2.492 -12.961 1 92.81 16 PHE B O 1
ATOM 893 N N . ASP B 1 17 ? 5.145 0.765 -12.336 1 95.94 17 ASP B N 1
ATOM 894 C CA . ASP B 1 17 ? 5.402 -0.06 -13.516 1 95.94 17 ASP B CA 1
ATOM 895 C C . ASP B 1 17 ? 6.891 -0.374 -13.648 1 95.94 17 ASP B C 1
ATOM 897 O O . ASP B 1 17 ? 7.418 -0.449 -14.758 1 95.94 17 ASP B O 1
ATOM 901 N N . GLU B 1 18 ? 7.465 -0.392 -12.539 1 96.94 18 GLU B N 1
ATOM 902 C CA . GLU B 1 18 ? 8.867 -0.807 -12.5 1 96.94 18 GLU B CA 1
ATOM 903 C C . GLU B 1 18 ? 8.984 -2.318 -12.32 1 96.94 18 GLU B C 1
ATOM 905 O O . GLU B 1 18 ? 8.391 -2.891 -11.406 1 96.94 18 GLU B O 1
ATOM 910 N N . THR B 1 19 ? 9.844 -2.967 -13.078 1 97.5 19 THR B N 1
ATOM 911 C CA . THR B 1 19 ? 9.797 -4.422 -13.148 1 97.5 19 THR B CA 1
ATOM 912 C C . THR B 1 19 ? 10.938 -5.039 -12.352 1 97.5 19 THR B C 1
ATOM 914 O O . THR B 1 19 ? 11.031 -6.266 -12.242 1 97.5 19 THR B O 1
ATOM 917 N N . ALA B 1 20 ? 11.688 -4.121 -11.781 1 95.06 20 ALA B N 1
ATOM 918 C CA . ALA B 1 20 ? 12.781 -4.648 -10.969 1 95.06 20 ALA B CA 1
ATOM 919 C C . ALA B 1 20 ? 12.25 -5.434 -9.773 1 95.06 20 ALA B C 1
ATOM 921 O O . ALA B 1 20 ? 11.289 -5.012 -9.125 1 95.06 20 ALA B O 1
ATOM 922 N N . GLY B 1 21 ? 12.664 -6.656 -9.5 1 96.88 21 GLY B N 1
ATOM 923 C CA . GLY B 1 21 ? 12.305 -7.43 -8.32 1 96.88 21 GLY B CA 1
ATOM 924 C C . GLY B 1 21 ? 11.336 -8.562 -8.617 1 96.88 21 GLY B C 1
ATOM 925 O O . GLY B 1 21 ? 11.031 -9.375 -7.746 1 96.88 21 GLY B O 1
ATOM 926 N N . VAL B 1 22 ? 10.781 -8.484 -9.789 1 98.06 22 VAL B N 1
ATOM 927 C CA . VAL B 1 22 ? 9.922 -9.586 -10.203 1 98.06 22 VAL B CA 1
ATOM 928 C C . VAL B 1 22 ? 10.523 -10.281 -11.422 1 98.06 22 VAL B C 1
ATOM 930 O O . VAL B 1 22 ? 11.359 -9.703 -12.125 1 98.06 22 VAL B O 1
ATOM 933 N N . LEU B 1 23 ? 10.094 -11.492 -11.586 1 97.81 23 LEU B N 1
ATOM 934 C CA . LEU B 1 23 ? 10.602 -12.219 -12.75 1 97.81 23 LEU B CA 1
ATOM 935 C C . LEU B 1 23 ? 10.047 -11.625 -14.039 1 97.81 23 LEU B C 1
ATOM 937 O O . LEU B 1 23 ? 8.836 -11.43 -14.18 1 97.81 23 LEU B O 1
ATOM 941 N N . PRO B 1 24 ? 10.992 -11.328 -15 1 97.94 24 PRO B N 1
ATOM 942 C CA . PRO B 1 24 ? 10.562 -10.68 -16.234 1 97.94 24 PRO B CA 1
ATOM 943 C C . PRO B 1 24 ? 9.453 -11.445 -16.953 1 97.94 24 PRO B C 1
ATOM 945 O O . PRO B 1 24 ? 8.523 -10.836 -17.484 1 97.94 24 PRO B O 1
ATOM 948 N N . SER B 1 25 ? 9.523 -12.703 -16.891 1 98.25 25 SER B N 1
ATOM 949 C CA . SER B 1 25 ? 8.547 -13.531 -17.594 1 98.25 25 SER B CA 1
ATOM 950 C C . SER B 1 25 ? 7.176 -13.453 -16.938 1 98.25 25 SER B C 1
ATOM 952 O O . SER B 1 25 ? 6.176 -13.867 -17.531 1 98.25 25 SER B O 1
ATOM 954 N N . HIS B 1 26 ? 7.137 -12.914 -15.75 1 98.62 26 HIS B N 1
ATOM 955 C CA . HIS B 1 26 ? 5.875 -12.867 -15.016 1 98.62 26 HIS B CA 1
ATOM 956 C C . HIS B 1 26 ? 5.211 -11.5 -15.141 1 98.62 26 HIS B C 1
ATOM 958 O O . HIS B 1 26 ? 4.051 -11.336 -14.75 1 98.62 26 HIS B O 1
ATOM 964 N N . VAL B 1 27 ? 5.859 -10.531 -15.68 1 98.56 27 VAL B N 1
ATOM 965 C CA . VAL B 1 27 ? 5.473 -9.133 -15.57 1 98.56 27 VAL B CA 1
ATOM 966 C C . VAL B 1 27 ? 4.066 -8.938 -16.125 1 98.56 27 VAL B C 1
ATOM 968 O O . VAL B 1 27 ? 3.201 -8.367 -15.469 1 98.56 27 VAL B O 1
ATOM 971 N N . LYS B 1 28 ? 3.824 -9.422 -17.328 1 98.25 28 LYS B N 1
ATOM 972 C CA . LYS B 1 28 ? 2.52 -9.242 -17.953 1 98.25 28 LYS B CA 1
ATOM 973 C C . LYS B 1 28 ? 1.411 -9.867 -17.109 1 98.25 28 LYS B C 1
ATOM 975 O O . LYS B 1 28 ? 0.37 -9.25 -16.891 1 98.25 28 LYS B O 1
ATOM 980 N N . ARG B 1 29 ? 1.646 -11.047 -16.688 1 98.44 29 ARG B N 1
ATOM 981 C CA . ARG B 1 29 ? 0.651 -11.758 -15.898 1 98.44 29 ARG B CA 1
ATOM 982 C C . ARG B 1 29 ? 0.447 -11.086 -14.539 1 98.44 29 ARG B C 1
ATOM 984 O O . ARG B 1 29 ? -0.682 -10.992 -14.055 1 98.44 29 ARG B O 1
ATOM 991 N N . LEU B 1 30 ? 1.499 -10.633 -13.953 1 98.69 30 LEU B N 1
ATOM 992 C CA . LEU B 1 30 ? 1.404 -9.938 -12.672 1 98.69 30 LEU B CA 1
ATOM 993 C C . LEU B 1 30 ? 0.597 -8.656 -12.812 1 98.69 30 LEU B C 1
ATOM 995 O O . LEU B 1 30 ? -0.245 -8.352 -11.961 1 98.69 30 LEU B O 1
ATOM 999 N N . ARG B 1 31 ? 0.845 -7.957 -13.859 1 98.31 31 ARG B N 1
ATOM 1000 C CA . ARG B 1 31 ? 0.094 -6.727 -14.086 1 98.31 31 ARG B CA 1
ATOM 1001 C C . ARG B 1 31 ? -1.402 -7.004 -14.164 1 98.31 31 ARG B C 1
ATOM 1003 O O . ARG B 1 31 ? -2.207 -6.293 -13.562 1 98.31 31 ARG B O 1
ATOM 1010 N N . ASN B 1 32 ? -1.712 -8.016 -14.898 1 98.19 32 ASN B N 1
ATOM 1011 C CA . ASN B 1 32 ? -3.113 -8.398 -15.047 1 98.19 32 ASN B CA 1
ATOM 1012 C C . ASN B 1 32 ? -3.734 -8.805 -13.719 1 98.19 32 ASN B C 1
ATOM 1014 O O . ASN B 1 32 ? -4.812 -8.32 -13.359 1 98.19 32 ASN B O 1
ATOM 1018 N N . ARG B 1 33 ? -3.066 -9.602 -13.023 1 98.44 33 ARG B N 1
ATOM 1019 C CA . ARG B 1 33 ? -3.594 -10.109 -11.758 1 98.44 33 ARG B CA 1
ATOM 1020 C C . ARG B 1 33 ? -3.717 -8.984 -10.727 1 98.44 33 ARG B C 1
ATOM 1022 O O . ARG B 1 33 ? -4.664 -8.953 -9.945 1 98.44 33 ARG B O 1
ATOM 1029 N N . LEU B 1 34 ? -2.76 -8.117 -10.742 1 98.5 34 LEU B N 1
ATOM 1030 C CA . LEU B 1 34 ? -2.814 -6.984 -9.828 1 98.5 34 LEU B CA 1
ATOM 1031 C C . LEU B 1 34 ? -4.012 -6.09 -10.141 1 98.5 34 LEU B C 1
ATOM 1033 O O . LEU B 1 34 ? -4.672 -5.59 -9.227 1 98.5 34 LEU B O 1
ATOM 1037 N N . THR B 1 35 ? -4.289 -5.91 -11.414 1 97.88 35 THR B N 1
ATOM 1038 C CA . THR B 1 35 ? -5.43 -5.102 -11.836 1 97.88 35 THR B CA 1
ATOM 1039 C C . THR B 1 35 ? -6.742 -5.738 -11.391 1 97.88 35 THR B C 1
ATOM 1041 O O . THR B 1 35 ? -7.613 -5.062 -10.844 1 97.88 35 THR B O 1
ATOM 1044 N N . VAL B 1 36 ? -6.879 -7.023 -11.594 1 98.38 36 VAL B N 1
ATOM 1045 C CA . VAL B 1 36 ? -8.078 -7.754 -11.203 1 98.38 36 VAL B CA 1
ATOM 1046 C C . VAL B 1 36 ? -8.234 -7.727 -9.688 1 98.38 36 VAL B C 1
ATOM 1048 O O . VAL B 1 36 ? -9.312 -7.441 -9.172 1 98.38 36 VAL B O 1
ATOM 1051 N N . LEU B 1 37 ? -7.16 -7.992 -9 1 98.56 37 LEU B N 1
ATOM 1052 C CA . LEU B 1 37 ? -7.172 -8 -7.539 1 98.56 37 LEU B CA 1
ATOM 1053 C C . LEU B 1 37 ? -7.594 -6.645 -6.988 1 98.56 37 LEU B C 1
ATOM 1055 O O . LEU B 1 37 ? -8.383 -6.57 -6.047 1 98.56 37 LEU B O 1
ATOM 1059 N N . ASP B 1 38 ? -7.09 -5.629 -7.578 1 97.94 38 ASP B N 1
ATOM 1060 C CA . ASP B 1 38 ? -7.367 -4.289 -7.07 1 97.94 38 ASP B CA 1
ATOM 1061 C C . ASP B 1 38 ? -8.828 -3.91 -7.293 1 97.94 38 ASP B C 1
ATOM 1063 O O . ASP B 1 38 ? -9.383 -3.084 -6.562 1 97.94 38 ASP B O 1
ATOM 1067 N N . SER B 1 39 ? -9.445 -4.527 -8.266 1 97.25 39 SER B N 1
ATOM 1068 C CA . SER B 1 39 ? -10.836 -4.227 -8.578 1 97.25 39 SER B CA 1
ATOM 1069 C C . SER B 1 39 ? -11.789 -5.137 -7.809 1 97.25 39 SER B C 1
ATOM 1071 O O . SER B 1 39 ? -12.992 -4.879 -7.758 1 97.25 39 SER B O 1
ATOM 1073 N N . ALA B 1 40 ? -11.312 -6.16 -7.207 1 98.12 40 ALA B N 1
ATOM 1074 C CA . ALA B 1 40 ? -12.148 -7.141 -6.516 1 98.12 40 ALA B CA 1
ATOM 1075 C C . ALA B 1 40 ? -12.773 -6.543 -5.266 1 98.12 40 ALA B C 1
ATOM 1077 O O . ALA B 1 40 ? -12.148 -5.742 -4.566 1 98.12 40 ALA B O 1
ATOM 1078 N N . THR B 1 41 ? -13.984 -6.996 -4.973 1 97.62 41 THR B N 1
ATOM 1079 C CA . THR B 1 41 ? -14.68 -6.539 -3.777 1 97.62 41 THR B CA 1
ATOM 1080 C C . THR B 1 41 ? -14.844 -7.68 -2.775 1 97.62 41 THR B C 1
ATOM 1082 O O . THR B 1 41 ? -15.203 -7.449 -1.618 1 97.62 41 THR B O 1
ATOM 1085 N N . LYS B 1 42 ? -14.625 -8.852 -3.299 1 97.94 42 LYS B N 1
ATOM 1086 C CA . LYS B 1 42 ? -14.578 -10.078 -2.516 1 97.94 42 LYS B CA 1
ATOM 1087 C C . LYS B 1 42 ? -13.594 -11.078 -3.115 1 97.94 42 LYS B C 1
ATOM 1089 O O . LYS B 1 42 ? -13.273 -11.008 -4.305 1 97.94 42 LYS B O 1
ATOM 1094 N N . ALA B 1 43 ? -13.125 -11.984 -2.293 1 97.38 43 ALA B N 1
ATOM 1095 C CA . ALA B 1 43 ? -12.117 -12.945 -2.744 1 97.38 43 ALA B CA 1
ATOM 1096 C C . ALA B 1 43 ? -12.633 -13.766 -3.928 1 97.38 43 ALA B C 1
ATOM 1098 O O . ALA B 1 43 ? -11.883 -14.07 -4.852 1 97.38 43 ALA B O 1
ATOM 1099 N N . SER B 1 44 ? -13.906 -14.133 -3.846 1 97.81 44 SER B N 1
ATOM 1100 C CA . SER B 1 44 ? -14.477 -15.008 -4.867 1 97.81 44 SER B CA 1
ATOM 1101 C C . SER B 1 44 ? -14.453 -14.344 -6.238 1 97.81 44 SER B C 1
ATOM 1103 O O . SER B 1 44 ? -14.641 -15.008 -7.258 1 97.81 44 SER B O 1
ATOM 1105 N N . ASP B 1 45 ? -14.25 -13.023 -6.336 1 98.38 45 ASP B N 1
ATOM 1106 C CA . ASP B 1 45 ? -14.117 -12.32 -7.605 1 98.38 45 ASP B CA 1
ATOM 1107 C C . ASP B 1 45 ? -12.883 -12.789 -8.367 1 98.38 45 ASP B C 1
ATOM 1109 O O . ASP B 1 45 ? -12.781 -12.586 -9.578 1 98.38 45 ASP B O 1
ATOM 1113 N N . LEU B 1 46 ? -12.039 -13.461 -7.668 1 98.56 46 LEU B N 1
ATOM 1114 C CA . LEU B 1 46 ? -10.781 -13.906 -8.258 1 98.56 46 LEU B CA 1
ATOM 1115 C C . LEU B 1 46 ? -10.867 -15.375 -8.672 1 98.56 46 LEU B C 1
ATOM 1117 O O . LEU B 1 46 ? -9.875 -15.961 -9.102 1 98.56 46 LEU B O 1
ATOM 1121 N N . ASN B 1 47 ? -12.062 -15.922 -8.383 1 98.44 47 ASN B N 1
ATOM 1122 C CA . ASN B 1 47 ? -12.258 -17.281 -8.852 1 98.44 47 ASN B CA 1
ATOM 1123 C C . ASN B 1 47 ? -12.406 -17.344 -10.367 1 98.44 47 ASN B C 1
ATOM 1125 O O . ASN B 1 47 ? -13.477 -17.688 -10.875 1 98.44 47 ASN B O 1
ATOM 1129 N N . LEU B 1 48 ? -11.336 -17.125 -11.078 1 98.38 48 LEU B N 1
ATOM 1130 C CA . LEU B 1 48 ? -11.266 -17.031 -12.531 1 98.38 48 LEU B CA 1
ATOM 1131 C C . LEU B 1 48 ? -10.406 -18.156 -13.109 1 98.38 48 LEU B C 1
ATOM 1133 O O . LEU B 1 48 ? -9.539 -18.703 -12.414 1 98.38 48 LEU B O 1
ATOM 1137 N N . PRO B 1 49 ? -10.703 -18.469 -14.32 1 98.06 49 PRO B N 1
ATOM 1138 C CA . PRO B 1 49 ? -9.883 -19.516 -14.938 1 98.06 49 PRO B CA 1
ATOM 1139 C C . PRO B 1 49 ? -8.391 -19.203 -14.883 1 98.06 49 PRO B C 1
ATOM 1141 O O . PRO B 1 49 ? -7.973 -18.094 -15.219 1 98.06 49 PRO B O 1
ATOM 1144 N N . GLY B 1 50 ? -7.664 -20.172 -14.422 1 97.81 50 GLY B N 1
ATOM 1145 C CA . GLY B 1 50 ? -6.219 -20.016 -14.391 1 97.81 50 GLY B CA 1
ATOM 1146 C C . GLY B 1 50 ? -5.707 -19.406 -13.102 1 97.81 50 GLY B C 1
ATOM 1147 O O . GLY B 1 50 ? -4.516 -19.484 -12.797 1 97.81 50 GLY B O 1
ATOM 1148 N N . TYR B 1 51 ? -6.551 -18.906 -12.344 1 98.56 51 TYR B N 1
ATOM 1149 C CA . TYR B 1 51 ? -6.129 -18.219 -11.125 1 98.56 51 TYR B CA 1
ATOM 1150 C C . TYR B 1 51 ? -5.922 -19.219 -9.984 1 98.56 51 TYR B C 1
ATOM 1152 O O . TYR B 1 51 ? -5.109 -18.984 -9.086 1 98.56 51 TYR B O 1
ATOM 1160 N N . ARG B 1 52 ? -6.691 -20.281 -10.016 1 98.44 52 ARG B N 1
ATOM 1161 C CA . ARG B 1 52 ? -6.633 -21.344 -9.008 1 98.44 52 ARG B CA 1
ATOM 1162 C C . ARG B 1 52 ? -6.711 -20.75 -7.598 1 98.44 52 ARG B C 1
ATOM 1164 O O . ARG B 1 52 ? -5.871 -21.062 -6.75 1 98.44 52 ARG B O 1
ATOM 1171 N N . LEU B 1 53 ? -7.75 -19.984 -7.355 1 98.62 53 LEU B N 1
ATOM 1172 C CA . LEU B 1 53 ? -7.961 -19.344 -6.07 1 98.62 53 LEU B CA 1
ATOM 1173 C C . LEU B 1 53 ? -8.188 -20.375 -4.969 1 98.62 53 LEU B C 1
ATOM 1175 O O . LEU B 1 53 ? -8.992 -21.281 -5.125 1 98.62 53 LEU B O 1
ATOM 1179 N N . HIS B 1 54 ? -7.508 -20.203 -3.857 1 98.5 54 HIS B N 1
ATOM 1180 C CA . HIS B 1 54 ? -7.805 -21.031 -2.691 1 98.5 54 HIS B CA 1
ATOM 1181 C C . HIS B 1 54 ? -7.289 -20.375 -1.412 1 98.5 54 HIS B C 1
ATOM 1183 O O . HIS B 1 54 ? -6.359 -19.562 -1.452 1 98.5 54 HIS B O 1
ATOM 1189 N N . ALA B 1 55 ? -7.934 -20.75 -0.336 1 98.25 55 ALA B N 1
ATOM 1190 C CA . ALA B 1 55 ? -7.461 -20.312 0.977 1 98.25 55 ALA B CA 1
ATOM 1191 C C . ALA B 1 55 ? -6.348 -21.219 1.484 1 98.25 55 ALA B C 1
ATOM 1193 O O . ALA B 1 55 ? -6.426 -22.453 1.351 1 98.25 55 ALA B O 1
ATOM 1194 N N . LEU B 1 56 ? -5.355 -20.578 2.033 1 98 56 LEU B N 1
ATOM 1195 C CA . LEU B 1 56 ? -4.293 -21.375 2.639 1 98 56 LEU B CA 1
ATOM 1196 C C . LEU B 1 56 ? -4.723 -21.906 4.004 1 98 56 LEU B C 1
ATOM 1198 O O . LEU B 1 56 ? -5.734 -21.453 4.555 1 98 56 LEU B O 1
ATOM 1202 N N . THR B 1 57 ? -4.02 -22.922 4.41 1 97.25 57 THR B N 1
ATOM 1203 C CA . THR B 1 57 ? -4.406 -23.578 5.648 1 97.25 57 THR B CA 1
ATOM 1204 C C . THR B 1 57 ? -3.232 -23.641 6.621 1 97.25 57 THR B C 1
ATOM 1206 O O . THR B 1 57 ? -2.156 -23.109 6.332 1 97.25 57 THR B O 1
ATOM 1209 N N . GLY B 1 58 ? -3.502 -24.109 7.809 1 97.44 58 GLY B N 1
ATOM 1210 C CA . GLY B 1 58 ? -2.445 -24.234 8.805 1 97.44 58 GLY B CA 1
ATOM 1211 C C . GLY B 1 58 ? -1.991 -22.906 9.367 1 97.44 58 GLY B C 1
ATOM 1212 O O . GLY B 1 58 ? -2.814 -22.094 9.805 1 97.44 58 GLY B O 1
ATOM 1213 N N . ASP B 1 59 ? -0.669 -22.688 9.328 1 96.38 59 ASP B N 1
ATOM 1214 C CA . ASP B 1 59 ? -0.076 -21.484 9.914 1 96.38 59 ASP B CA 1
ATOM 1215 C C . ASP B 1 59 ? -0.433 -20.234 9.102 1 96.38 59 ASP B C 1
ATOM 1217 O O . ASP B 1 59 ? -0.267 -19.109 9.57 1 96.38 59 ASP B O 1
ATOM 1221 N N . ARG B 1 60 ? -0.941 -20.531 7.898 1 97.25 60 ARG B N 1
ATOM 1222 C CA . ARG B 1 60 ? -1.254 -19.422 7.016 1 97.25 60 ARG B CA 1
ATOM 1223 C C . ARG B 1 60 ? -2.76 -19.281 6.809 1 97.25 60 ARG B C 1
ATOM 1225 O O . ARG B 1 60 ? -3.205 -18.688 5.824 1 97.25 60 ARG B O 1
ATOM 1232 N N . ALA B 1 61 ? -3.482 -19.75 7.758 1 97.25 61 ALA B N 1
ATOM 1233 C CA . ALA B 1 61 ? -4.934 -19.594 7.684 1 97.25 61 ALA B CA 1
ATOM 1234 C C . ALA B 1 61 ? -5.32 -18.125 7.586 1 97.25 61 ALA B C 1
ATOM 1236 O O . ALA B 1 61 ? -4.742 -17.266 8.273 1 97.25 61 ALA B O 1
ATOM 1237 N N . GLY B 1 62 ? -6.27 -17.859 6.723 1 96.94 62 GLY B N 1
ATOM 1238 C CA . GLY B 1 62 ? -6.711 -16.484 6.523 1 96.94 62 GLY B CA 1
ATOM 1239 C C . GLY B 1 62 ? -6.078 -15.828 5.316 1 96.94 62 GLY B C 1
ATOM 1240 O O . GLY B 1 62 ? -6.492 -14.742 4.914 1 96.94 62 GLY B O 1
ATOM 1241 N N . VAL B 1 63 ? -5.117 -16.562 4.723 1 98.56 63 VAL B N 1
ATOM 1242 C CA . VAL B 1 63 ? -4.43 -16.031 3.549 1 98.56 63 VAL B CA 1
ATOM 1243 C C . VAL B 1 63 ? -4.949 -16.719 2.293 1 98.56 63 VAL B C 1
ATOM 1245 O O . VAL B 1 63 ? -5.172 -17.938 2.291 1 98.56 63 VAL B O 1
ATOM 1248 N N . TRP B 1 64 ? -5.195 -15.922 1.246 1 98.81 64 TRP B N 1
ATOM 1249 C CA . TRP B 1 64 ? -5.613 -16.422 -0.058 1 98.81 64 TRP B CA 1
ATOM 1250 C C . TRP B 1 64 ? -4.426 -16.531 -1.009 1 98.81 64 TRP B C 1
ATOM 1252 O O . TRP B 1 64 ? -3.408 -15.859 -0.819 1 98.81 64 TRP B O 1
ATOM 1262 N N . SER B 1 65 ? -4.633 -17.375 -1.972 1 98.75 65 SER B N 1
ATOM 1263 C CA . SER B 1 65 ? -3.58 -17.578 -2.961 1 98.75 65 SER B CA 1
ATOM 1264 C C . SER B 1 65 ? -4.156 -17.656 -4.371 1 98.75 65 SER B C 1
ATOM 1266 O O . SER B 1 65 ? -5.199 -18.281 -4.59 1 98.75 65 SER B O 1
ATOM 1268 N N . ILE B 1 66 ? -3.451 -17.016 -5.305 1 98.75 66 ILE B N 1
ATOM 1269 C CA . ILE B 1 66 ? -3.734 -17.219 -6.723 1 98.75 66 ILE B CA 1
ATOM 1270 C C . ILE B 1 66 ? -2.439 -17.531 -7.465 1 98.75 66 ILE B C 1
ATOM 1272 O O . ILE B 1 66 ? -1.365 -17.062 -7.078 1 98.75 66 ILE B O 1
ATOM 1276 N N . THR B 1 67 ? -2.541 -18.266 -8.508 1 98.62 67 THR B N 1
ATOM 1277 C CA . THR B 1 67 ? -1.381 -18.75 -9.25 1 98.62 67 THR B CA 1
ATOM 1278 C C . THR B 1 67 ? -0.878 -17.688 -10.219 1 98.62 67 THR B C 1
ATOM 1280 O O . THR B 1 67 ? -1.674 -17.031 -10.891 1 98.62 67 THR B O 1
ATOM 1283 N N . VAL B 1 68 ? 0.393 -17.5 -10.281 1 98.5 68 VAL B N 1
ATOM 1284 C CA . VAL B 1 68 ? 1.05 -16.719 -11.312 1 98.5 68 VAL B CA 1
ATOM 1285 C C . VAL B 1 68 ? 1.621 -17.625 -12.391 1 98.5 68 VAL B C 1
ATOM 1287 O O . VAL B 1 68 ? 1.188 -17.594 -13.547 1 98.5 68 VAL B O 1
ATOM 1290 N N . SER B 1 69 ? 2.52 -18.453 -12.008 1 97.5 69 SER B N 1
ATOM 1291 C CA . SER B 1 69 ? 3.17 -19.406 -12.898 1 97.5 69 SER B CA 1
ATOM 1292 C C . SER B 1 69 ? 3.902 -20.5 -12.109 1 97.5 69 SER B C 1
ATOM 1294 O O . SER B 1 69 ? 4.625 -20.188 -11.156 1 97.5 69 SER B O 1
ATOM 1296 N N . GLY B 1 70 ? 3.656 -21.703 -12.633 1 96.31 70 GLY B N 1
ATOM 1297 C CA . GLY B 1 70 ? 4.355 -22.781 -11.938 1 96.31 70 GLY B CA 1
ATOM 1298 C C . GLY B 1 70 ? 4.156 -22.734 -10.43 1 96.31 70 GLY B C 1
ATOM 1299 O O . GLY B 1 70 ? 3.021 -22.797 -9.953 1 96.31 70 GLY B O 1
ATOM 1300 N N . ASN B 1 71 ? 5.309 -22.516 -9.688 1 97.38 71 ASN B N 1
ATOM 1301 C CA . ASN B 1 71 ? 5.25 -22.531 -8.234 1 97.38 71 ASN B CA 1
ATOM 1302 C C . ASN B 1 71 ? 4.98 -21.125 -7.676 1 97.38 71 ASN B C 1
ATOM 1304 O O . ASN B 1 71 ? 4.844 -20.953 -6.461 1 97.38 71 ASN B O 1
ATOM 1308 N N . TRP B 1 72 ? 4.945 -20.203 -8.531 1 98.56 72 TRP B N 1
ATOM 1309 C CA . TRP B 1 72 ? 4.852 -18.812 -8.086 1 98.56 72 TRP B CA 1
ATOM 1310 C C . TRP B 1 72 ? 3.404 -18.438 -7.773 1 98.56 72 TRP B C 1
ATOM 1312 O O . TRP B 1 72 ? 2.492 -18.797 -8.531 1 98.56 72 TRP B O 1
ATOM 1322 N N . ARG B 1 73 ? 3.236 -17.688 -6.602 1 98.75 73 ARG B N 1
ATOM 1323 C CA . ARG B 1 73 ? 1.907 -17.297 -6.148 1 98.75 73 ARG B CA 1
ATOM 1324 C C . ARG B 1 73 ? 1.882 -15.836 -5.734 1 98.75 73 ARG B C 1
ATOM 1326 O O . ARG B 1 73 ? 2.895 -15.297 -5.281 1 98.75 73 ARG B O 1
ATOM 1333 N N . LEU B 1 74 ? 0.747 -15.273 -5.973 1 98.81 74 LEU B N 1
ATOM 1334 C CA . LEU B 1 74 ? 0.354 -14.125 -5.172 1 98.81 74 LEU B CA 1
ATOM 1335 C C . LEU B 1 74 ? -0.43 -14.562 -3.938 1 98.81 74 LEU B C 1
ATOM 1337 O O . LEU B 1 74 ? -1.372 -15.344 -4.043 1 98.81 74 LEU B O 1
ATOM 1341 N N . THR B 1 75 ? -0.048 -14.078 -2.775 1 98.88 75 THR B N 1
ATOM 1342 C CA . THR B 1 75 ? -0.804 -14.359 -1.56 1 98.88 75 THR B CA 1
ATOM 1343 C C . THR B 1 75 ? -1.212 -13.055 -0.871 1 98.88 75 THR B C 1
ATOM 1345 O O . THR B 1 75 ? -0.509 -12.047 -0.968 1 98.88 75 THR B O 1
ATOM 1348 N N . PHE B 1 76 ? -2.312 -13.172 -0.217 1 98.88 76 PHE B N 1
ATOM 1349 C CA . PHE B 1 76 ? -2.846 -11.945 0.375 1 98.88 76 PHE B CA 1
ATOM 1350 C C . PHE B 1 76 ? -3.934 -12.273 1.395 1 98.88 76 PHE B C 1
ATOM 1352 O O . PHE B 1 76 ? -4.504 -13.367 1.377 1 98.88 76 PHE B O 1
ATOM 1359 N N . GLU B 1 77 ? -4.148 -11.352 2.236 1 98.75 77 GLU B N 1
ATOM 1360 C CA . GLU B 1 77 ? -5.352 -11.336 3.064 1 98.75 77 GLU B CA 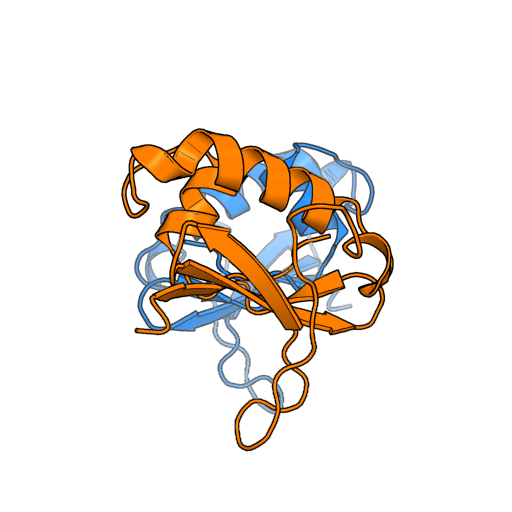1
ATOM 1361 C C . GLU B 1 77 ? -6.465 -10.523 2.414 1 98.75 77 GLU B C 1
ATOM 1363 O O . GLU B 1 77 ? -6.195 -9.562 1.685 1 98.75 77 GLU B O 1
ATOM 1368 N N . PHE B 1 78 ? -7.695 -10.984 2.674 1 98.38 78 PHE B N 1
ATOM 1369 C CA . PHE B 1 78 ? -8.805 -10.258 2.07 1 98.38 78 PHE B CA 1
ATOM 1370 C C . PHE B 1 78 ? -9.922 -10.023 3.086 1 98.38 78 PHE B C 1
ATOM 1372 O O . PHE B 1 78 ? -10.586 -10.969 3.514 1 98.38 78 PHE B O 1
ATOM 1379 N N . PHE B 1 79 ? -10.102 -8.734 3.465 1 97.06 79 PHE B N 1
ATOM 1380 C CA . PHE B 1 79 ? -11.18 -8.359 4.371 1 97.06 79 PHE B CA 1
ATOM 1381 C C . PHE B 1 79 ? -11.602 -6.914 4.133 1 97.06 79 PHE B C 1
ATOM 1383 O O . PHE B 1 79 ? -10.844 -6.121 3.564 1 97.06 79 PHE B O 1
ATOM 1390 N N . ASN B 1 80 ? -12.883 -6.645 4.367 1 95.69 80 ASN B N 1
ATOM 1391 C CA . ASN B 1 80 ? -13.469 -5.316 4.199 1 95.69 80 ASN B CA 1
ATOM 1392 C C . ASN B 1 80 ? -13.391 -4.848 2.75 1 95.69 80 ASN B C 1
ATOM 1394 O O . ASN B 1 80 ? -13.156 -3.668 2.484 1 95.69 80 ASN B O 1
ATOM 1398 N N . GLY B 1 81 ? -13.359 -5.844 1.819 1 96.75 81 GLY B N 1
ATOM 1399 C CA . GLY B 1 81 ? -13.391 -5.523 0.401 1 96.75 81 GLY B CA 1
ATOM 1400 C C . GLY B 1 81 ? -12.023 -5.141 -0.149 1 96.75 81 GLY B C 1
ATOM 1401 O O . GLY B 1 81 ? -11.93 -4.602 -1.253 1 96.75 81 GLY B O 1
ATOM 1402 N N . ASP B 1 82 ? -11 -5.422 0.724 1 98.19 82 ASP B N 1
ATOM 1403 C CA . ASP B 1 82 ? -9.664 -4.98 0.325 1 98.19 82 ASP B CA 1
ATOM 1404 C C . ASP B 1 82 ? -8.648 -6.105 0.468 1 98.19 82 ASP B C 1
ATOM 1406 O O . ASP B 1 82 ? -8.789 -6.977 1.327 1 98.19 82 ASP B O 1
ATOM 1410 N N . ALA B 1 83 ? -7.625 -6.043 -0.316 1 98.56 83 ALA B N 1
ATOM 1411 C CA . ALA B 1 83 ? -6.492 -6.961 -0.215 1 98.56 83 ALA B CA 1
ATOM 1412 C C . ALA B 1 83 ? -5.371 -6.359 0.626 1 98.56 83 ALA B C 1
ATOM 1414 O O . ALA B 1 83 ? -5.078 -5.168 0.517 1 98.56 83 ALA B O 1
ATOM 1415 N N . HIS B 1 84 ? -4.809 -7.188 1.438 1 98.69 84 HIS B N 1
ATOM 1416 C CA . HIS B 1 84 ? -3.748 -6.746 2.334 1 98.69 84 HIS B CA 1
ATOM 1417 C C . HIS B 1 84 ? -2.562 -7.707 2.297 1 98.69 84 HIS B C 1
ATOM 1419 O O . HIS B 1 84 ? -2.717 -8.883 1.952 1 98.69 84 HIS B O 1
ATOM 1425 N N . VAL B 1 85 ? -1.4 -7.195 2.66 1 98.5 85 VAL B N 1
ATOM 1426 C CA . VAL B 1 85 ? -0.166 -7.957 2.826 1 98.5 85 VAL B CA 1
ATOM 1427 C C . VAL B 1 85 ? 0.125 -8.758 1.557 1 98.5 85 VAL B C 1
ATOM 1429 O O . VAL B 1 85 ? 0.426 -9.953 1.622 1 98.5 85 VAL B O 1
ATOM 1432 N N . LEU B 1 86 ? -0.002 -8.086 0.447 1 98.81 86 LEU B N 1
ATOM 1433 C CA . LEU B 1 86 ? 0.175 -8.75 -0.841 1 98.81 86 LEU B CA 1
ATOM 1434 C C . LEU B 1 86 ? 1.626 -9.172 -1.038 1 98.81 86 LEU B C 1
ATOM 1436 O O . LEU B 1 86 ? 2.539 -8.352 -0.928 1 98.81 86 LEU B O 1
ATOM 1440 N N . ASN B 1 87 ? 1.751 -10.492 -1.277 1 98.81 87 ASN B N 1
ATOM 1441 C CA . ASN B 1 87 ? 3.072 -11.102 -1.421 1 98.81 87 ASN B CA 1
ATOM 1442 C C . ASN B 1 87 ? 3.209 -11.844 -2.748 1 98.81 87 ASN B C 1
ATOM 1444 O O . ASN B 1 87 ? 2.207 -12.227 -3.355 1 98.81 87 ASN B O 1
ATOM 1448 N N . TYR B 1 88 ? 4.375 -11.898 -3.188 1 98.75 88 TYR B N 1
ATOM 1449 C CA . TYR B 1 88 ? 4.82 -12.625 -4.371 1 98.75 88 TYR B CA 1
ATOM 1450 C C . TYR B 1 88 ? 5.922 -13.617 -4.016 1 98.75 88 TYR B C 1
ATOM 1452 O O . TYR B 1 88 ? 7.023 -13.219 -3.629 1 98.75 88 TYR B O 1
ATOM 1460 N N . GLU B 1 89 ? 5.555 -14.945 -4.168 1 98.19 89 GLU B N 1
ATOM 1461 C CA . GLU B 1 89 ? 6.477 -15.914 -3.58 1 98.19 89 GLU B CA 1
ATOM 1462 C C . GLU B 1 89 ? 6.512 -17.203 -4.391 1 98.19 89 GLU B C 1
ATOM 1464 O O . GLU B 1 89 ? 5.551 -17.531 -5.086 1 98.19 89 GLU B O 1
ATOM 1469 N N . ASP B 1 90 ? 7.641 -17.891 -4.254 1 96.25 90 ASP B N 1
ATOM 1470 C CA . ASP B 1 90 ? 7.852 -19.203 -4.84 1 96.25 90 ASP B CA 1
ATOM 1471 C C . ASP B 1 90 ? 7.586 -20.312 -3.82 1 96.25 90 ASP B C 1
ATOM 1473 O O . ASP B 1 90 ? 8.305 -20.438 -2.83 1 96.25 90 ASP B O 1
ATOM 1477 N N . TYR B 1 91 ? 6.52 -21.188 -3.957 1 89.88 91 TYR B N 1
ATOM 1478 C CA . TYR B 1 91 ? 6.133 -22.234 -3.021 1 89.88 91 TYR B CA 1
ATOM 1479 C C . TYR B 1 91 ? 7.152 -23.359 -3.012 1 89.88 91 TYR B C 1
ATOM 1481 O O . TYR B 1 91 ? 7.164 -24.188 -2.1 1 89.88 91 TYR B O 1
ATOM 1489 N N . HIS B 1 92 ? 7.766 -23.5 -4.074 1 82.5 92 HIS B N 1
ATOM 1490 C CA . HIS B 1 92 ? 8.695 -24.625 -4.113 1 82.5 92 HIS B CA 1
ATOM 1491 C C . HIS B 1 92 ? 10.141 -24.156 -4.055 1 82.5 92 HIS B C 1
ATOM 1493 O O . HIS B 1 92 ? 10.445 -23.031 -4.461 1 82.5 92 HIS B O 1
#

InterPro domains:
  IPR007711 Toxin HigB-1 [PF05015] (4-92)
  IPR007711 Toxin HigB-1 [PTHR40266] (1-92)
  IPR035093 Toxin-antitoxin system, RelE/ParE toxin domain superfamily [G3DSA:3.30.2310.20] (1-92)
  IPR035093 Toxin-antitoxin system, RelE/ParE toxin domain superfamily [SSF143011] (1-92)

Solvent-accessible surface area (backbone atoms only — not comparable to full-atom values): 9991 Å² total; per-residue (Å²): 49,70,38,26,43,64,30,66,28,57,46,37,30,74,63,66,69,35,65,65,79,48,60,77,91,42,47,69,59,47,52,52,50,50,53,53,54,36,68,26,62,48,75,74,70,49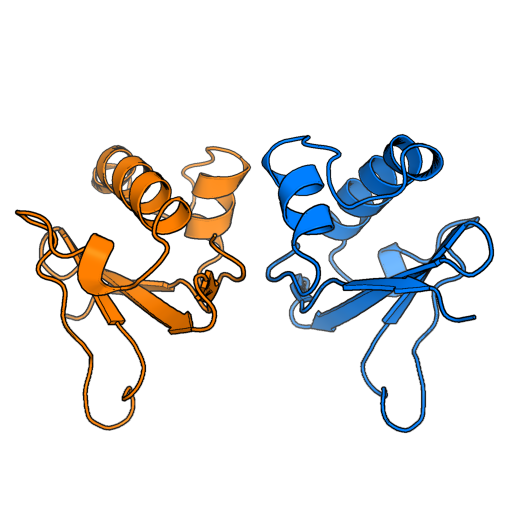,68,42,93,80,22,68,56,46,73,43,61,80,96,44,54,74,26,35,34,33,49,72,50,94,55,28,30,40,34,26,32,74,58,95,37,27,34,29,55,34,31,71,46,65,79,109,50,72,38,26,44,67,29,65,27,58,46,36,30,72,66,67,69,35,63,66,81,48,59,78,89,43,47,70,60,48,53,51,51,51,54,52,54,36,69,27,63,49,75,73,71,48,67,41,93,79,21,69,55,44,72,42,60,78,96,43,53,73,27,36,35,32,50,73,50,94,54,28,30,39,34,27,31,71,58,95,38,26,35,30,55,33,32,71,46,66,78,108

Radius of gyration: 17.41 Å; Cα contacts (8 Å, |Δi|>4): 349; chains: 2; bounding box: 30×48×43 Å

Organism: Scandinavium goeteborgense (NCBI:txid1851514)

Nearest PDB structures (foldseek):
  5ixl-assembly7_G  TM=9.823E-01  e=5.179E-14  Proteus vulgaris
  5iwh-assembly1_A  TM=9.746E-01  e=6.747E-14  Proteus vulgaris
  4px8-assembly1_A  TM=9.799E-01  e=1.703E-13  Proteus vulgaris
  4yzv-assembly2_XY  TM=9.891E-01  e=5.984E-13  Proteus vulgaris
  4mmg-assembly2_B  TM=5.982E-01  e=2.861E-03  Escherichia coli K-12

Foldseek 3Di:
DADEEPQPQLVCCAPPVDNPRHDPVQSVVSNVLVVQQAPFQDQCSQVDPQQPWDADDDPRGQKIWGDRDDQWIWIFHDDRRYTYHTDIDGND/DADEEPQPQLVCCAPPVDNPRHDPVQSVVSNVLSVQQAPFQDQCSQVDPQQPWDADDDPRGQKIWGDRDDQWIWIFHDDRRYTYHTDIDGND

Secondary structure (DSSP, 8-state):
-B-BBS-HHHHHHHHH---TTS-GGGHHHHHHHHHHHHH-SSGGGG--TTT--EE--GGGTTEEEEEEETTEEEEEEEETTEEEEEEEEE--/-B-BBS-HHHHHHHHH---TTS-GGGHHHHHHHHHHHHH-SSGGGG--TTT--EE--GGGTTEEEEEEETTEEEEEEEETTEEEEEEEEE--

Sequence (184 aa):
MIMSFRHKGLRNLFFFDETAGVLPSHVKRLRNRLTVLDSATKASDLNLPGYRLHALTGDRAGVWSITVSGNWRLTFEFFNGDAHVLNYEDYHMIMSFRHKGLRNLFFFDETAGVLPSHVKRLRNRLTVLDSATKASDLNLPGYRLHALTGDRAGVWSITVSGNWRLTFEFFNGDAHVLNYEDYH